Protein AF-A0A961KJY8-F1 (afdb_monomer)

Mean predicted aligned error: 7.64 Å

Nearest PDB structures (foldseek):
  5opz-assembly2_B  TM=5.586E-01  e=9.851E-04  Serratia marcescens
  4nqa-assembly1_B  TM=1.657E-01  e=9.105E+00  Homo sapiens

pLDDT: mean 87.64, std 18.06, range [30.83, 98.56]

Structure (mmCIF, N/CA/C/O backbone):
data_AF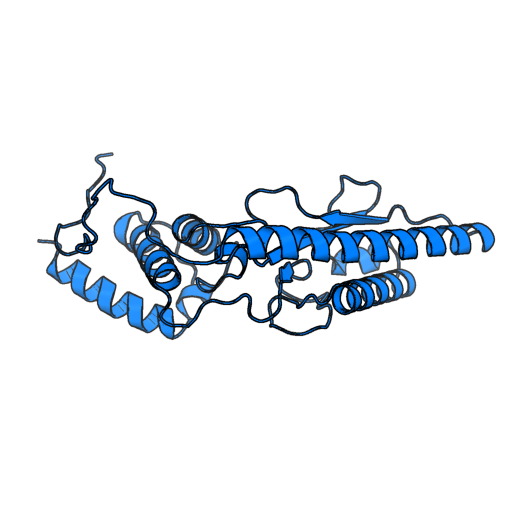-A0A961KJY8-F1
#
_entry.id   AF-A0A961KJY8-F1
#
loop_
_atom_site.group_PDB
_atom_site.id
_atom_site.type_symbol
_atom_site.label_atom_id
_atom_site.label_alt_id
_atom_site.label_comp_id
_atom_site.label_asym_id
_atom_site.label_entity_id
_atom_site.label_seq_id
_atom_site.pdbx_PDB_ins_code
_atom_site.Cartn_x
_atom_site.Cartn_y
_atom_site.Cartn_z
_atom_site.occupancy
_atom_site.B_iso_or_equiv
_atom_site.auth_seq_id
_atom_site.auth_comp_id
_atom_site.auth_asym_id
_atom_site.auth_atom_id
_atom_site.pdbx_PDB_model_num
ATOM 1 N N . MET A 1 1 ? -3.093 21.199 31.464 1.00 38.38 1 MET A N 1
ATOM 2 C CA . MET A 1 1 ? -3.681 20.053 30.734 1.00 38.38 1 MET A CA 1
ATOM 3 C C . MET A 1 1 ? -3.452 18.799 31.562 1.00 38.38 1 MET A C 1
ATOM 5 O O . MET A 1 1 ? -2.365 18.242 31.529 1.00 38.38 1 MET A O 1
ATOM 9 N N . THR A 1 2 ? -4.422 18.421 32.390 1.00 39.66 2 THR A N 1
ATOM 10 C CA . THR A 1 2 ? -4.356 17.225 33.237 1.00 39.66 2 THR A CA 1
ATOM 11 C C . THR A 1 2 ? -4.849 16.024 32.429 1.00 39.66 2 THR A C 1
ATOM 13 O O . THR A 1 2 ? -5.961 16.033 31.904 1.00 39.66 2 THR A O 1
ATOM 16 N N . GLY A 1 3 ? -4.000 15.009 32.255 1.00 38.16 3 GLY A N 1
ATOM 17 C CA . GLY A 1 3 ? -4.366 13.784 31.545 1.00 38.16 3 GLY A CA 1
ATOM 18 C C . GLY A 1 3 ? -5.448 13.030 32.315 1.00 38.16 3 GLY A C 1
ATOM 19 O O . GLY A 1 3 ? -5.167 12.447 33.359 1.00 38.16 3 GLY A O 1
ATOM 20 N N . ARG A 1 4 ? -6.691 13.048 31.820 1.00 47.06 4 ARG A N 1
ATOM 21 C CA . ARG A 1 4 ? -7.780 12.242 32.387 1.00 47.06 4 ARG A CA 1
ATOM 22 C C . ARG A 1 4 ? -7.511 10.768 32.091 1.00 47.06 4 ARG A C 1
ATOM 24 O O . ARG A 1 4 ? -7.521 10.341 30.939 1.00 47.06 4 ARG A O 1
ATOM 31 N N . SER A 1 5 ? -7.248 9.998 33.139 1.00 49.91 5 SER A N 1
ATOM 32 C CA . SER A 1 5 ? -7.126 8.543 33.063 1.00 49.91 5 SER A CA 1
ATOM 33 C C . SER A 1 5 ? -8.500 7.914 32.802 1.00 49.91 5 SER A C 1
ATOM 35 O O . SER A 1 5 ? -9.512 8.409 33.293 1.00 49.91 5 SER A O 1
ATOM 37 N N . LEU A 1 6 ? -8.547 6.803 32.061 1.00 46.69 6 LEU A N 1
ATOM 38 C CA . LEU A 1 6 ? -9.793 6.071 31.803 1.00 46.69 6 LEU A CA 1
ATOM 39 C C . LEU A 1 6 ? -10.475 5.614 33.115 1.00 46.69 6 LEU A C 1
ATOM 41 O O . LEU A 1 6 ? -9.761 5.130 34.010 1.00 46.69 6 LEU A O 1
ATOM 45 N N . PRO A 1 7 ? -11.823 5.682 33.204 1.00 48.41 7 PRO A N 1
ATOM 46 C CA . PRO A 1 7 ? -12.609 5.035 34.255 1.00 48.41 7 PRO A CA 1
ATOM 47 C C . PRO A 1 7 ? -12.286 3.541 34.346 1.00 48.41 7 PRO A C 1
ATOM 49 O O . PRO A 1 7 ? -12.104 2.878 33.323 1.00 48.41 7 PRO A O 1
ATOM 52 N N . ALA A 1 8 ? -12.229 2.992 35.561 1.00 52.50 8 ALA A N 1
ATOM 53 C CA . ALA A 1 8 ? -11.874 1.589 35.804 1.00 52.50 8 ALA A CA 1
ATOM 54 C C . ALA A 1 8 ? -12.806 0.582 35.094 1.00 52.50 8 ALA A C 1
ATOM 56 O O . ALA A 1 8 ? -12.373 -0.516 34.766 1.00 52.50 8 ALA A O 1
ATOM 57 N N . SER A 1 9 ? -14.047 0.971 34.786 1.00 44.34 9 SER A N 1
ATOM 58 C CA . SER A 1 9 ? -15.030 0.189 34.017 1.00 44.34 9 SER A CA 1
ATOM 59 C C . SER A 1 9 ? -14.714 0.066 32.518 1.00 44.34 9 SER A C 1
ATOM 61 O O . SER A 1 9 ? -15.250 -0.814 31.846 1.00 44.34 9 SER A O 1
ATOM 63 N N . LEU A 1 10 ? -13.856 0.945 31.990 1.00 44.88 10 LEU A N 1
ATOM 64 C CA . LEU A 1 10 ? -13.382 0.959 30.600 1.00 44.88 10 LEU A CA 1
ATOM 65 C C . LEU A 1 10 ? -11.935 0.474 30.467 1.00 44.88 10 LEU A C 1
ATOM 67 O O . LEU A 1 10 ? -11.448 0.275 29.353 1.00 44.88 10 LEU A O 1
ATOM 71 N N . ARG A 1 11 ? -11.249 0.265 31.595 1.00 54.06 11 ARG A N 1
ATOM 72 C CA . ARG A 1 11 ? -10.026 -0.529 31.647 1.00 54.06 11 ARG A CA 1
ATOM 73 C C . ARG A 1 11 ? -10.472 -1.976 31.568 1.00 54.06 11 ARG A C 1
ATOM 75 O O . ARG A 1 11 ? -10.902 -2.561 32.557 1.00 54.06 11 ARG A O 1
ATOM 82 N N . ASP A 1 12 ? -10.455 -2.513 30.357 1.00 46.97 12 ASP A N 1
ATOM 83 C CA . ASP A 1 12 ? -10.633 -3.940 30.142 1.00 46.97 12 ASP A CA 1
ATOM 84 C C . ASP A 1 12 ? -9.774 -4.697 31.169 1.00 46.97 12 ASP A C 1
ATOM 86 O O . ASP A 1 12 ? -8.631 -4.299 31.421 1.00 46.97 12 ASP A O 1
ATOM 90 N N . ARG A 1 13 ? -10.304 -5.759 31.789 1.00 40.25 13 ARG A N 1
ATOM 91 C CA . ARG A 1 13 ? -9.561 -6.617 32.734 1.00 40.25 13 ARG A CA 1
ATOM 92 C C . ARG A 1 13 ? -8.494 -7.449 32.000 1.00 40.25 13 ARG A C 1
ATOM 94 O O . ARG A 1 13 ? -8.330 -8.635 32.261 1.00 40.25 13 ARG A O 1
ATOM 101 N N . GLY A 1 14 ? -7.754 -6.842 31.078 1.00 38.03 14 GLY A N 1
ATOM 102 C CA . GLY A 1 14 ? -6.437 -7.284 30.666 1.00 38.03 14 GLY A CA 1
ATOM 103 C C . GLY A 1 14 ? -5.456 -6.807 31.721 1.00 38.03 14 GLY A C 1
ATOM 104 O O . GLY A 1 14 ? -4.839 -5.758 31.570 1.00 38.03 14 GLY A O 1
ATOM 105 N N . THR A 1 15 ? -5.372 -7.555 32.816 1.00 35.88 15 THR A N 1
ATOM 106 C CA . THR A 1 15 ? -4.315 -7.412 33.810 1.00 35.88 15 THR A CA 1
ATOM 107 C C . THR A 1 15 ? -2.967 -7.281 33.107 1.00 35.88 15 THR A C 1
ATOM 109 O O . THR A 1 15 ? -2.506 -8.192 32.419 1.00 35.88 15 THR A O 1
ATOM 112 N N . GLU A 1 16 ? -2.326 -6.133 33.312 1.00 38.38 16 GLU A N 1
ATOM 113 C CA . GLU A 1 16 ? -0.885 -5.973 33.197 1.00 38.38 16 GLU A CA 1
ATOM 114 C C . GLU A 1 16 ? -0.234 -6.956 34.177 1.00 38.38 16 GLU A C 1
ATOM 116 O O . GLU A 1 16 ? 0.014 -6.661 35.343 1.00 38.38 16 GLU A O 1
ATOM 121 N N . ARG A 1 17 ? 0.004 -8.182 33.715 1.00 34.12 17 ARG A N 1
ATOM 122 C CA . ARG A 1 17 ? 1.101 -8.996 34.217 1.00 34.12 17 ARG A CA 1
ATOM 123 C C . ARG A 1 17 ? 2.204 -8.927 33.180 1.00 34.12 17 ARG A C 1
ATOM 125 O O . ARG A 1 17 ? 2.055 -9.395 32.054 1.00 34.12 17 ARG A O 1
ATOM 132 N N . SER A 1 18 ? 3.322 -8.356 33.601 1.00 41.12 18 SER A N 1
ATOM 133 C CA . SER A 1 18 ? 4.656 -8.438 33.010 1.00 41.12 18 SER A CA 1
ATOM 134 C C . SER A 1 18 ? 5.178 -9.887 33.002 1.00 41.12 18 SER A C 1
ATOM 136 O O . SER A 1 18 ? 6.220 -10.205 33.567 1.00 41.12 18 SER A O 1
ATOM 138 N N . GLY A 1 19 ? 4.434 -10.802 32.379 1.00 31.08 19 GLY A N 1
ATOM 139 C CA . GLY A 1 19 ? 4.698 -12.234 32.399 1.00 31.08 19 GLY A CA 1
ATOM 140 C C . GLY A 1 19 ? 4.571 -12.846 31.014 1.00 31.08 19 GLY A C 1
ATOM 141 O O . GLY A 1 19 ? 3.472 -13.194 30.609 1.00 31.08 19 GLY A O 1
ATOM 142 N N . ARG A 1 20 ? 5.731 -13.032 30.370 1.00 30.83 20 ARG A N 1
ATOM 143 C CA . ARG A 1 20 ? 6.011 -13.857 29.178 1.00 30.83 20 ARG A CA 1
ATOM 144 C C . ARG A 1 20 ? 5.232 -13.529 27.886 1.00 30.83 20 ARG A C 1
ATOM 146 O O . ARG A 1 20 ? 4.041 -13.244 27.911 1.00 30.83 20 ARG A O 1
ATOM 153 N N . PRO A 1 21 ? 5.890 -13.620 26.713 1.00 37.62 21 PRO A N 1
ATOM 154 C CA . PRO A 1 21 ? 5.214 -13.494 25.430 1.00 37.62 21 PRO A CA 1
ATOM 155 C C . PRO A 1 21 ? 4.227 -14.656 25.287 1.00 37.62 21 PRO A C 1
ATOM 157 O O . PRO A 1 21 ? 4.613 -15.794 25.029 1.00 37.62 21 PRO A O 1
ATOM 160 N N . GLY A 1 22 ? 2.945 -14.363 25.505 1.00 33.34 22 GLY A N 1
ATOM 161 C CA . GLY A 1 22 ? 1.858 -15.265 25.161 1.00 33.34 22 GLY A CA 1
ATOM 162 C C . GLY A 1 22 ? 1.946 -15.599 23.676 1.00 33.34 22 GLY A C 1
ATOM 163 O O . GLY A 1 22 ? 2.157 -14.722 22.837 1.00 33.34 22 GLY A O 1
ATOM 164 N N . SER A 1 23 ? 1.825 -16.883 23.378 1.00 38.72 23 SER A N 1
ATOM 165 C CA . SER A 1 23 ? 1.951 -17.545 22.083 1.00 38.72 23 SER A CA 1
ATOM 166 C C . SER A 1 23 ? 0.888 -17.108 21.060 1.00 38.72 23 SER A C 1
ATOM 168 O O . SER A 1 23 ? 0.064 -17.902 20.616 1.00 38.72 23 SER A O 1
ATOM 170 N N . GLY A 1 24 ? 0.928 -15.838 20.646 1.00 36.16 24 GLY A N 1
ATOM 171 C CA . GLY A 1 24 ? 0.257 -15.313 19.456 1.00 36.16 24 GLY A CA 1
ATOM 172 C C . GLY A 1 24 ? 1.059 -15.683 18.210 1.00 36.16 24 GLY A C 1
ATOM 173 O O . GLY A 1 24 ? 1.995 -14.982 17.825 1.00 36.16 24 GLY A O 1
ATOM 174 N N . GLY A 1 25 ? 0.741 -16.842 17.639 1.00 40.16 25 GLY A N 1
ATOM 175 C CA . GLY A 1 25 ? 1.490 -17.489 16.567 1.00 40.16 25 GLY A CA 1
ATOM 176 C C . GLY A 1 25 ? 1.783 -16.621 15.331 1.00 40.16 25 GLY A C 1
ATOM 177 O O . GLY A 1 25 ? 0.951 -15.870 14.837 1.00 40.16 25 GLY A O 1
ATOM 178 N N . THR A 1 26 ? 2.978 -16.838 14.770 1.00 43.53 26 THR A N 1
ATOM 179 C CA . THR A 1 26 ? 3.380 -16.612 13.359 1.00 43.53 26 THR A CA 1
ATOM 180 C C . THR A 1 26 ? 3.679 -15.195 12.829 1.00 43.53 26 THR A C 1
ATOM 182 O O . THR A 1 26 ? 3.814 -15.017 11.621 1.00 43.53 26 THR A O 1
ATOM 185 N N . MET A 1 27 ? 3.945 -14.193 13.671 1.00 48.75 27 MET A N 1
ATOM 186 C CA . MET A 1 27 ? 4.382 -12.857 13.196 1.00 48.75 27 MET A CA 1
ATOM 187 C C . MET A 1 27 ? 5.715 -12.803 12.392 1.00 48.75 27 MET A C 1
ATOM 189 O O . MET A 1 27 ? 5.791 -12.033 11.428 1.00 48.75 27 MET A O 1
ATOM 193 N N . PRO A 1 28 ? 6.781 -13.577 12.709 1.00 58.94 28 PRO A N 1
ATOM 194 C CA . PRO A 1 28 ? 8.067 -13.446 12.002 1.00 58.94 28 PRO A CA 1
ATOM 195 C C . PRO A 1 28 ? 8.046 -14.025 10.580 1.00 58.94 28 PRO A C 1
ATOM 197 O O . PRO A 1 28 ? 8.676 -13.490 9.664 1.00 58.94 28 PRO A O 1
ATOM 200 N N . ILE A 1 29 ? 7.299 -15.117 10.388 1.00 61.62 29 ILE A N 1
ATOM 201 C CA . ILE A 1 29 ? 7.294 -15.897 9.143 1.00 61.62 29 ILE A CA 1
ATOM 202 C C . ILE A 1 29 ? 6.595 -15.116 8.026 1.00 61.62 29 ILE A C 1
ATOM 204 O O . ILE A 1 29 ? 7.103 -15.052 6.903 1.00 61.62 29 ILE A O 1
ATOM 208 N N . ALA A 1 30 ? 5.469 -14.469 8.345 1.00 81.56 30 ALA A N 1
ATOM 209 C CA . ALA A 1 30 ? 4.747 -13.618 7.406 1.00 81.56 30 ALA A CA 1
ATOM 210 C C . ALA A 1 30 ? 5.621 -12.457 6.905 1.00 81.56 30 ALA A C 1
ATOM 212 O O . ALA A 1 30 ? 5.726 -12.249 5.696 1.00 81.56 30 ALA A O 1
ATOM 213 N N . GLY A 1 31 ? 6.337 -11.785 7.817 1.00 88.50 31 GLY A N 1
ATOM 214 C CA . GLY A 1 31 ? 7.219 -10.659 7.502 1.00 88.50 31 GLY A CA 1
ATOM 215 C C . GLY A 1 31 ? 8.333 -11.003 6.514 1.00 88.50 31 GLY A C 1
ATOM 216 O O . GLY A 1 31 ? 8.502 -10.324 5.501 1.00 88.50 31 GLY A O 1
ATOM 217 N N . ALA A 1 32 ? 9.065 -12.089 6.772 1.00 93.12 32 ALA A N 1
ATOM 218 C CA . ALA A 1 32 ? 10.130 -12.538 5.875 1.00 93.12 32 ALA A CA 1
ATOM 219 C C . ALA A 1 32 ? 9.583 -12.992 4.511 1.00 93.12 32 ALA A C 1
ATOM 221 O O . ALA A 1 32 ? 10.211 -12.775 3.471 1.00 93.12 32 ALA A O 1
ATOM 222 N N . LYS A 1 33 ? 8.399 -13.620 4.495 1.00 95.69 33 LYS A N 1
ATOM 223 C CA . LYS A 1 33 ? 7.747 -14.062 3.258 1.00 95.69 33 LYS A CA 1
ATOM 224 C C . LYS A 1 33 ? 7.309 -12.880 2.394 1.00 95.69 33 LYS A C 1
ATOM 226 O O . LYS A 1 33 ? 7.634 -12.883 1.206 1.00 95.69 33 LYS A O 1
ATOM 231 N N . ILE A 1 34 ? 6.633 -11.878 2.964 1.00 97.00 34 ILE A N 1
ATOM 232 C CA . ILE A 1 34 ? 6.200 -10.704 2.195 1.00 97.00 34 ILE A CA 1
ATOM 233 C C . ILE A 1 34 ? 7.396 -9.888 1.696 1.00 97.00 34 ILE A C 1
ATOM 235 O O . ILE A 1 34 ? 7.388 -9.465 0.545 1.00 97.00 34 ILE A O 1
ATOM 239 N N . ASP A 1 35 ? 8.464 -9.745 2.491 1.00 96.94 35 ASP A N 1
ATOM 240 C CA . ASP A 1 35 ? 9.684 -9.049 2.058 1.00 96.94 35 ASP A CA 1
ATOM 241 C C . ASP A 1 35 ? 10.315 -9.738 0.838 1.00 96.94 35 ASP A C 1
ATOM 243 O O . ASP A 1 35 ? 10.653 -9.086 -0.154 1.00 96.94 35 ASP A O 1
ATOM 247 N N . ARG A 1 36 ? 10.408 -11.074 0.868 1.00 97.88 36 ARG A N 1
ATOM 248 C CA . ARG A 1 36 ? 10.917 -11.872 -0.255 1.00 97.88 36 ARG A CA 1
ATOM 249 C C . ARG A 1 36 ? 10.049 -11.720 -1.502 1.00 97.88 36 ARG A C 1
ATOM 251 O O . ARG A 1 36 ? 10.585 -11.510 -2.585 1.00 97.88 36 ARG A O 1
ATOM 258 N N . GLN A 1 37 ? 8.729 -11.825 -1.372 1.00 98.25 37 GLN A N 1
ATOM 259 C CA . GLN A 1 37 ? 7.820 -11.733 -2.518 1.00 98.25 37 GLN A CA 1
ATOM 260 C C . GLN A 1 37 ? 7.777 -10.319 -3.108 1.00 98.25 37 GLN A C 1
ATOM 262 O O . GLN A 1 37 ? 7.873 -10.167 -4.325 1.00 98.25 37 GLN A O 1
ATOM 267 N N . ALA A 1 38 ? 7.733 -9.279 -2.271 1.00 98.19 38 ALA A N 1
ATOM 268 C CA . ALA A 1 38 ? 7.817 -7.892 -2.723 1.00 98.19 38 ALA A CA 1
ATOM 269 C C . ALA A 1 38 ? 9.140 -7.624 -3.460 1.00 98.19 38 ALA A C 1
ATOM 271 O O . ALA A 1 38 ? 9.153 -6.943 -4.486 1.00 98.19 38 ALA A O 1
ATOM 272 N N . LYS A 1 39 ? 10.248 -8.222 -2.998 1.00 98.44 39 LYS A N 1
ATOM 273 C CA . LYS A 1 39 ? 11.537 -8.167 -3.697 1.00 98.44 39 LYS A CA 1
ATOM 274 C C . LYS A 1 39 ? 11.510 -8.887 -5.040 1.00 98.44 39 LYS A C 1
ATOM 276 O O . LYS A 1 39 ? 11.942 -8.301 -6.028 1.00 98.44 39 LYS A O 1
ATOM 281 N N . LEU A 1 40 ? 10.970 -10.103 -5.103 1.00 98.38 40 LEU A N 1
ATOM 282 C CA . LEU A 1 40 ? 10.820 -10.843 -6.362 1.00 98.38 40 LEU A CA 1
ATOM 283 C C . LEU A 1 40 ? 10.018 -10.042 -7.397 1.00 98.38 40 LEU A C 1
ATOM 285 O O . LEU A 1 40 ? 10.412 -9.970 -8.561 1.00 98.38 40 LEU A O 1
ATOM 289 N N . MET A 1 41 ? 8.930 -9.405 -6.963 1.00 98.25 41 MET A N 1
ATOM 290 C CA . MET A 1 41 ? 8.122 -8.518 -7.794 1.00 98.25 41 MET A CA 1
ATOM 291 C C . MET A 1 41 ? 8.917 -7.298 -8.276 1.00 98.25 41 MET A C 1
ATOM 293 O O . MET A 1 41 ? 8.973 -7.047 -9.480 1.00 98.25 41 MET A O 1
ATOM 297 N N . ALA A 1 42 ? 9.543 -6.546 -7.366 1.00 98.25 42 ALA A N 1
ATOM 298 C CA . ALA A 1 42 ? 10.291 -5.339 -7.715 1.00 98.25 42 ALA A CA 1
ATOM 299 C C . ALA A 1 42 ? 11.459 -5.646 -8.667 1.00 98.25 42 ALA A C 1
ATOM 301 O O . ALA A 1 42 ? 11.650 -4.946 -9.661 1.00 98.25 42 ALA A O 1
ATOM 302 N N . ASP A 1 43 ? 12.204 -6.725 -8.416 1.00 98.56 43 ASP A N 1
ATOM 303 C CA . ASP A 1 43 ? 13.304 -7.165 -9.276 1.00 98.56 43 ASP A CA 1
ATOM 304 C C . ASP A 1 43 ? 12.804 -7.556 -10.674 1.00 98.56 43 ASP A C 1
ATOM 306 O O . ASP A 1 43 ? 13.428 -7.197 -11.674 1.00 98.56 43 ASP A O 1
ATOM 310 N N . PHE A 1 44 ? 11.673 -8.265 -10.765 1.00 98.56 44 PHE A N 1
ATOM 311 C CA . PHE A 1 44 ? 11.057 -8.613 -12.046 1.00 98.56 44 PHE A CA 1
ATOM 312 C C . PHE A 1 44 ? 10.677 -7.360 -12.844 1.00 98.56 44 PHE A C 1
ATOM 314 O O . PHE A 1 44 ? 11.049 -7.238 -14.013 1.00 98.56 44 PHE A O 1
ATOM 321 N N . ILE A 1 45 ? 9.995 -6.404 -12.207 1.00 98.19 45 ILE A N 1
ATOM 322 C CA . ILE A 1 45 ? 9.567 -5.168 -12.870 1.00 98.19 45 ILE A CA 1
ATOM 323 C C . ILE A 1 45 ? 10.784 -4.351 -13.320 1.00 98.19 45 ILE A C 1
ATOM 325 O O . ILE A 1 45 ? 10.839 -3.922 -14.470 1.00 98.19 45 ILE A O 1
ATOM 329 N N . ASN A 1 46 ? 11.801 -4.199 -12.467 1.00 98.25 46 ASN A N 1
ATOM 330 C CA . ASN A 1 46 ? 13.019 -3.452 -12.797 1.00 98.25 46 ASN A CA 1
ATOM 331 C C . ASN A 1 46 ? 13.816 -4.089 -13.946 1.00 98.25 46 ASN A C 1
ATOM 333 O O . ASN A 1 46 ? 14.362 -3.370 -14.789 1.00 98.25 46 ASN A O 1
ATOM 337 N N . LYS A 1 47 ? 13.845 -5.426 -14.042 1.00 98.44 47 LYS A N 1
ATOM 338 C CA . LYS A 1 47 ? 14.401 -6.131 -15.210 1.00 98.44 47 LYS A CA 1
ATOM 339 C C . LYS A 1 47 ? 13.606 -5.817 -16.479 1.00 98.44 47 LYS A C 1
ATOM 341 O O . LYS A 1 47 ? 14.209 -5.523 -17.510 1.00 98.44 47 LYS A O 1
ATOM 346 N N . GLY A 1 48 ? 12.274 -5.819 -16.398 1.00 98.19 48 GLY A N 1
ATOM 347 C CA . GLY A 1 48 ? 11.389 -5.444 -17.505 1.00 98.19 48 GLY A CA 1
ATOM 348 C C . GLY A 1 48 ? 11.593 -4.001 -17.978 1.00 98.19 48 GLY A C 1
ATOM 349 O O . GLY A 1 48 ? 11.735 -3.770 -19.179 1.00 98.19 48 GLY A O 1
ATOM 350 N N . ILE A 1 49 ? 11.688 -3.048 -17.045 1.00 97.44 49 ILE A N 1
ATOM 351 C CA . ILE A 1 49 ? 11.984 -1.634 -17.329 1.00 97.44 49 ILE A CA 1
ATOM 352 C C . ILE A 1 49 ? 13.354 -1.502 -18.002 1.00 97.44 49 ILE A C 1
ATOM 354 O O . ILE A 1 49 ? 13.468 -0.845 -19.032 1.00 97.44 49 ILE A O 1
ATOM 358 N N . THR A 1 50 ? 14.382 -2.172 -17.473 1.00 97.69 50 THR A N 1
ATOM 359 C CA . THR A 1 50 ? 15.735 -2.158 -18.054 1.00 97.69 50 THR A CA 1
ATOM 360 C C . THR A 1 50 ? 15.737 -2.684 -19.489 1.00 97.69 50 THR A C 1
ATOM 362 O O . THR A 1 50 ? 16.282 -2.043 -20.385 1.00 97.69 50 THR A O 1
ATOM 365 N N . ALA A 1 51 ? 15.102 -3.834 -19.734 1.00 97.88 51 A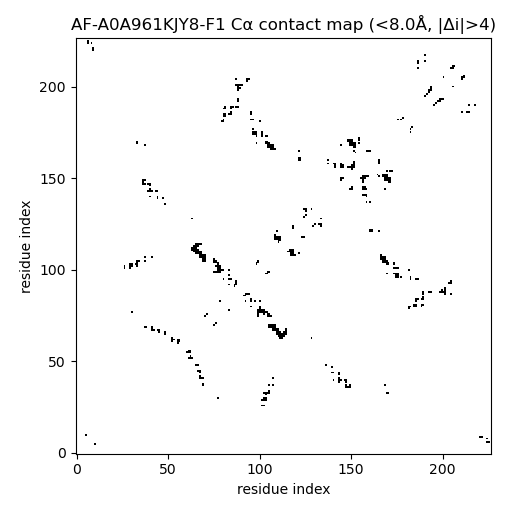LA A N 1
ATOM 366 C CA . ALA A 1 51 ? 15.016 -4.419 -21.070 1.00 97.88 51 ALA A CA 1
ATOM 367 C C . ALA A 1 51 ? 14.252 -3.517 -22.048 1.00 97.88 51 ALA A C 1
ATOM 369 O O . ALA A 1 51 ? 14.593 -3.434 -23.227 1.00 97.88 51 ALA A O 1
ATOM 370 N N . TRP A 1 52 ? 13.221 -2.829 -21.566 1.00 96.31 52 TRP A N 1
ATOM 371 C CA . TRP A 1 52 ? 12.460 -1.899 -22.379 1.00 96.31 52 TRP A CA 1
ATOM 372 C C . TRP A 1 52 ? 13.220 -0.611 -22.687 1.00 96.31 52 TRP A C 1
ATOM 374 O O . TRP A 1 52 ? 13.206 -0.192 -23.838 1.00 96.31 52 TRP A O 1
ATOM 384 N N . ASN A 1 53 ? 13.952 -0.037 -21.731 1.00 96.50 53 ASN A N 1
ATOM 385 C CA . ASN A 1 53 ? 14.821 1.113 -21.991 1.00 96.50 53 ASN A CA 1
ATOM 386 C C . ASN A 1 53 ? 15.887 0.794 -23.043 1.00 96.50 53 ASN A C 1
ATOM 388 O O . ASN A 1 53 ? 16.045 1.571 -23.976 1.00 96.50 53 ASN A O 1
ATOM 392 N N . LYS A 1 54 ? 16.503 -0.395 -22.986 1.00 97.88 54 LYS A N 1
ATOM 393 C CA . LYS A 1 54 ? 17.416 -0.857 -24.046 1.00 97.88 54 LYS A CA 1
ATOM 394 C C . LYS A 1 54 ? 16.742 -0.914 -25.419 1.00 97.88 54 LYS A C 1
ATOM 396 O O . LYS A 1 54 ? 17.359 -0.578 -26.420 1.00 97.88 54 LYS A O 1
ATOM 401 N N . ARG A 1 55 ? 15.476 -1.349 -25.493 1.00 96.31 55 ARG A N 1
ATOM 402 C CA . ARG A 1 55 ? 14.709 -1.322 -26.752 1.00 96.31 55 ARG A CA 1
ATOM 403 C C . ARG A 1 55 ? 14.474 0.108 -27.231 1.00 96.31 55 ARG A C 1
ATOM 405 O O . ARG A 1 55 ? 14.779 0.397 -28.376 1.00 96.31 55 ARG A O 1
ATOM 412 N N . ARG A 1 56 ? 14.019 0.994 -26.342 1.00 95.25 56 ARG A N 1
ATOM 413 C CA . ARG A 1 56 ? 13.785 2.412 -26.653 1.00 95.25 56 ARG A CA 1
ATOM 414 C C . ARG A 1 56 ? 15.032 3.083 -27.218 1.00 95.25 56 ARG A C 1
ATOM 416 O O . ARG A 1 56 ? 14.928 3.742 -28.240 1.00 95.25 56 ARG A O 1
ATOM 423 N N . GLU A 1 57 ? 16.184 2.871 -26.588 1.00 96.88 57 GLU A N 1
ATOM 424 C CA . GLU A 1 57 ? 17.464 3.430 -27.036 1.00 96.88 57 GLU A CA 1
ATOM 425 C C . GLU A 1 57 ? 17.827 2.959 -28.450 1.00 96.88 57 GLU A C 1
ATOM 427 O O . GLU A 1 57 ? 18.215 3.777 -29.279 1.00 96.88 57 GLU A O 1
ATOM 432 N N . ARG A 1 58 ? 17.627 1.669 -28.763 1.00 96.94 58 ARG A N 1
ATOM 433 C CA . ARG A 1 58 ? 17.811 1.144 -30.131 1.00 96.94 58 ARG A CA 1
ATOM 434 C C . ARG A 1 58 ? 16.847 1.767 -31.139 1.00 96.94 58 ARG A C 1
ATOM 436 O O . ARG A 1 58 ? 17.231 1.978 -32.280 1.00 96.94 58 ARG A O 1
ATOM 443 N N . ASP A 1 59 ? 15.634 2.095 -30.705 1.00 96.00 59 ASP A N 1
ATOM 444 C CA . ASP A 1 59 ? 14.615 2.756 -31.525 1.00 96.00 59 ASP A CA 1
ATOM 445 C C . ASP A 1 59 ? 14.802 4.292 -31.584 1.00 96.00 59 ASP A C 1
ATOM 447 O O . ASP A 1 59 ? 13.889 5.010 -31.997 1.00 96.00 59 ASP A O 1
ATOM 451 N N . GLY A 1 60 ? 15.935 4.829 -31.106 1.00 96.62 60 GLY A N 1
ATOM 452 C CA . GLY A 1 60 ? 16.223 6.270 -31.082 1.00 96.62 60 GLY A CA 1
ATOM 453 C C . GLY A 1 60 ? 15.406 7.071 -30.060 1.00 96.62 60 GLY A C 1
ATOM 454 O O . GLY A 1 60 ? 15.371 8.300 -30.111 1.00 96.62 60 GLY A O 1
ATOM 455 N N . LYS A 1 61 ? 14.727 6.404 -29.120 1.00 95.06 61 LYS A N 1
ATOM 456 C CA . LYS A 1 61 ? 13.905 7.031 -28.077 1.00 95.06 61 LYS A CA 1
ATOM 457 C C . LYS A 1 61 ? 14.674 7.119 -26.756 1.00 95.06 61 LYS A C 1
ATOM 459 O O . LYS A 1 61 ? 15.340 6.160 -26.367 1.00 95.06 61 LYS A O 1
ATOM 464 N N . PRO A 1 62 ? 14.518 8.209 -25.983 1.00 93.25 62 PRO A N 1
ATOM 465 C CA . PRO A 1 62 ? 15.176 8.326 -24.689 1.00 93.25 62 PRO A CA 1
ATOM 466 C C . PRO A 1 62 ? 14.654 7.275 -23.702 1.00 93.25 62 PRO A C 1
ATOM 468 O O . PRO A 1 62 ? 13.452 6.965 -23.659 1.00 93.25 62 PRO A O 1
ATOM 471 N N . ALA A 1 63 ? 15.563 6.759 -22.874 1.00 94.31 63 ALA A N 1
ATOM 472 C CA . ALA A 1 63 ? 15.230 5.886 -21.759 1.00 94.31 63 ALA A CA 1
ATOM 473 C C . ALA A 1 63 ? 14.349 6.607 -20.732 1.00 94.31 63 ALA A C 1
ATOM 475 O O . ALA A 1 63 ? 14.560 7.775 -20.394 1.00 94.31 63 ALA A O 1
ATOM 476 N N . LEU A 1 64 ? 13.380 5.883 -20.177 1.00 93.06 64 LEU A N 1
ATOM 477 C CA . LEU A 1 64 ? 12.593 6.379 -19.061 1.00 93.06 64 LEU A CA 1
ATOM 478 C C . LEU A 1 64 ? 13.320 6.093 -17.752 1.00 93.06 64 LEU A C 1
ATOM 480 O O . LEU A 1 64 ? 13.664 4.952 -17.441 1.00 93.06 64 LEU A O 1
ATOM 484 N N . LYS A 1 65 ? 13.487 7.129 -16.932 1.00 94.31 65 LYS A N 1
ATOM 485 C CA . LYS A 1 65 ? 14.101 7.039 -15.600 1.00 94.31 65 LYS A CA 1
ATOM 486 C C . LYS A 1 65 ? 13.112 6.491 -14.562 1.00 94.31 65 LYS A C 1
ATOM 488 O O . LYS A 1 65 ? 12.876 7.129 -13.535 1.00 94.31 65 LYS A O 1
ATOM 493 N N . LEU A 1 66 ? 12.501 5.348 -14.866 1.00 95.81 66 LEU A N 1
ATOM 494 C CA . LEU A 1 66 ? 11.563 4.633 -14.005 1.00 95.81 66 LEU A CA 1
ATOM 495 C C . LEU A 1 66 ? 12.294 3.599 -13.152 1.00 95.81 66 LEU A C 1
ATOM 497 O O . LEU A 1 66 ? 13.222 2.940 -13.619 1.00 95.81 66 LEU A O 1
ATOM 501 N N . TRP A 1 67 ? 11.840 3.425 -11.915 1.00 96.25 67 TRP A N 1
ATOM 502 C CA . TRP A 1 67 ? 12.287 2.338 -11.051 1.00 96.25 67 TRP A CA 1
ATOM 503 C C . TRP A 1 67 ? 11.165 1.902 -10.114 1.00 96.25 67 TRP A C 1
ATOM 505 O O . TRP A 1 67 ? 10.262 2.679 -9.816 1.00 96.25 67 TRP A O 1
ATOM 515 N N . VAL A 1 68 ? 11.224 0.667 -9.630 1.00 97.19 68 VAL A N 1
ATOM 516 C CA . VAL A 1 68 ? 10.327 0.147 -8.597 1.00 97.19 68 VAL A CA 1
ATOM 517 C C . VAL A 1 68 ? 11.115 -0.140 -7.327 1.00 97.19 68 VAL A C 1
ATOM 519 O O . VAL A 1 68 ? 12.153 -0.808 -7.360 1.00 97.19 68 VAL A O 1
ATOM 522 N N . ILE A 1 69 ? 10.622 0.368 -6.200 1.00 97.00 69 ILE A N 1
ATOM 523 C CA . ILE A 1 69 ? 11.233 0.223 -4.877 1.00 97.00 69 ILE A CA 1
ATOM 524 C C . ILE A 1 69 ? 10.229 -0.330 -3.872 1.00 97.00 69 ILE A C 1
ATOM 526 O O . ILE A 1 69 ? 9.039 -0.050 -3.942 1.00 97.00 69 ILE A O 1
ATOM 530 N N . ILE A 1 70 ? 10.719 -1.073 -2.885 1.00 97.38 70 ILE A N 1
ATOM 531 C CA . ILE A 1 70 ? 9.924 -1.428 -1.706 1.00 97.38 70 ILE A CA 1
ATOM 532 C C . ILE A 1 70 ? 10.048 -0.281 -0.708 1.00 97.38 70 ILE A C 1
ATOM 534 O O . ILE A 1 70 ? 11.159 0.193 -0.449 1.00 97.38 70 ILE A O 1
ATOM 538 N N . SER A 1 71 ? 8.925 0.156 -0.142 1.00 95.38 71 SER A N 1
ATOM 539 C CA . SER A 1 71 ? 8.925 1.187 0.887 1.00 95.38 71 SER A CA 1
ATOM 540 C C . SER A 1 71 ? 9.792 0.788 2.076 1.00 95.38 71 SER A C 1
ATOM 542 O O . SER A 1 71 ? 9.690 -0.318 2.613 1.00 95.38 71 SER A O 1
ATOM 544 N N . LYS A 1 72 ? 10.632 1.727 2.513 1.00 92.00 72 LYS A N 1
ATOM 545 C CA . LYS A 1 72 ? 11.372 1.630 3.774 1.00 92.00 72 LYS A CA 1
ATOM 546 C C . LYS A 1 72 ? 10.657 2.344 4.919 1.00 92.00 72 LYS A C 1
ATOM 548 O O . LYS A 1 72 ? 11.142 2.291 6.044 1.00 92.00 72 LYS A O 1
ATOM 553 N N . ASN A 1 73 ? 9.535 3.016 4.645 1.00 90.44 73 ASN A N 1
ATOM 554 C CA . ASN A 1 73 ? 8.790 3.724 5.673 1.00 90.44 73 ASN A CA 1
ATOM 555 C C . ASN A 1 73 ? 8.256 2.700 6.693 1.00 90.44 73 ASN A C 1
ATOM 557 O O . ASN A 1 73 ? 7.569 1.760 6.279 1.00 90.44 73 ASN A O 1
ATOM 561 N N . PRO A 1 74 ? 8.544 2.852 8.001 1.00 87.75 74 PRO A N 1
ATOM 562 C CA . PRO A 1 74 ? 8.054 1.934 9.028 1.00 87.75 74 PRO A CA 1
ATOM 563 C C . PRO A 1 74 ? 6.539 1.729 8.981 1.00 87.75 74 PRO A C 1
ATOM 565 O O . PRO A 1 74 ? 6.057 0.627 9.234 1.00 87.75 74 PRO A O 1
ATOM 568 N N . ILE A 1 75 ? 5.794 2.763 8.578 1.00 86.50 75 ILE A N 1
ATOM 569 C CA . ILE A 1 75 ? 4.338 2.710 8.472 1.00 86.50 75 ILE A CA 1
ATOM 570 C C . ILE A 1 75 ? 3.849 1.677 7.450 1.00 86.50 75 ILE A C 1
ATOM 572 O O . ILE A 1 75 ? 2.792 1.090 7.657 1.00 86.50 75 ILE A O 1
ATOM 576 N N . ASP A 1 76 ? 4.624 1.404 6.399 1.00 88.81 76 ASP A N 1
ATOM 577 C CA . ASP A 1 76 ? 4.276 0.491 5.303 1.00 88.81 76 ASP A CA 1
ATOM 578 C C . ASP A 1 76 ? 4.720 -0.958 5.602 1.00 88.81 76 ASP A C 1
ATOM 580 O O . ASP A 1 76 ? 4.734 -1.813 4.713 1.00 88.81 76 ASP A O 1
ATOM 584 N N . ARG A 1 77 ? 5.126 -1.253 6.846 1.00 91.75 77 ARG A N 1
ATOM 585 C CA . ARG A 1 77 ? 5.575 -2.580 7.306 1.00 91.75 77 ARG A CA 1
ATOM 586 C C . ARG A 1 77 ? 4.594 -3.156 8.336 1.00 91.75 77 ARG A C 1
ATOM 588 O O . ARG A 1 77 ? 3.387 -3.076 8.133 1.00 91.75 77 ARG A O 1
ATOM 595 N N . ALA A 1 78 ? 5.093 -3.799 9.391 1.00 91.75 78 ALA A N 1
ATOM 596 C CA . ALA A 1 78 ? 4.271 -4.275 10.497 1.00 91.75 78 ALA A CA 1
ATOM 597 C C . ALA A 1 78 ? 3.695 -3.091 11.281 1.00 91.75 78 ALA A C 1
ATOM 599 O O . ALA A 1 78 ? 4.382 -2.089 11.479 1.00 91.75 78 ALA A O 1
ATOM 600 N N . ARG A 1 79 ? 2.456 -3.217 11.756 1.00 91.62 79 ARG A N 1
ATOM 601 C CA . ARG A 1 79 ? 1.779 -2.151 12.498 1.00 91.62 79 ARG A CA 1
ATOM 602 C C . ARG A 1 79 ? 1.003 -2.708 13.682 1.00 91.62 79 ARG A C 1
ATOM 604 O O . ARG A 1 79 ? 0.333 -3.723 13.551 1.00 91.62 79 ARG A O 1
ATOM 611 N N . HIS A 1 80 ? 1.034 -2.020 14.817 1.00 93.50 80 HIS A N 1
ATOM 612 C CA . HIS A 1 80 ? 0.178 -2.362 15.951 1.00 93.50 80 HIS A CA 1
ATOM 613 C C . HIS A 1 80 ? -1.233 -1.782 15.790 1.00 93.50 80 HIS A C 1
ATOM 615 O O . HIS A 1 80 ? -1.450 -0.810 15.064 1.00 93.50 80 HIS A O 1
ATOM 621 N N . ALA A 1 81 ? -2.198 -2.348 16.517 1.00 95.75 81 ALA A N 1
ATOM 622 C CA . ALA A 1 81 ? -3.583 -1.874 16.537 1.00 95.75 81 ALA A CA 1
ATOM 623 C C . ALA A 1 81 ? -3.713 -0.382 16.903 1.00 95.75 81 ALA A C 1
ATOM 625 O O . ALA A 1 81 ? -4.533 0.331 16.328 1.00 95.75 81 ALA A O 1
ATOM 626 N N . THR A 1 82 ? -2.873 0.107 17.8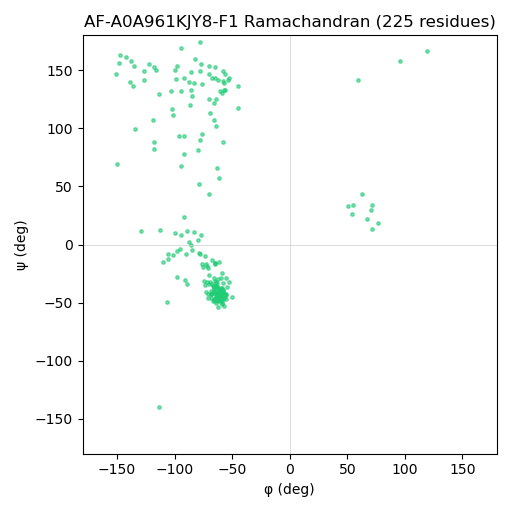18 1.00 96.19 82 THR A N 1
ATOM 627 C CA . THR A 1 82 ? -2.866 1.514 18.238 1.00 96.19 82 THR A CA 1
ATOM 628 C C . THR A 1 82 ? -2.389 2.443 17.126 1.00 96.19 82 THR A C 1
ATOM 630 O O . THR A 1 82 ? -3.005 3.474 16.863 1.00 96.19 82 THR A O 1
ATOM 633 N N . ASP A 1 83 ? -1.334 2.067 16.406 1.00 95.69 83 ASP A N 1
ATOM 634 C CA . ASP A 1 83 ? -0.846 2.848 15.268 1.00 95.69 83 ASP A CA 1
ATOM 635 C C . ASP A 1 83 ? -1.817 2.784 14.090 1.00 95.69 83 ASP A C 1
ATOM 637 O O . ASP A 1 83 ? -2.024 3.783 13.404 1.00 95.69 83 ASP A O 1
ATOM 641 N N . GLN A 1 84 ? -2.491 1.649 13.889 1.00 97.00 84 GLN A N 1
ATOM 642 C CA . GLN A 1 84 ? -3.580 1.548 12.923 1.00 97.00 84 GLN A CA 1
ATOM 643 C C . GLN A 1 84 ? -4.696 2.555 13.238 1.00 97.00 84 GLN A C 1
ATOM 645 O O . GLN A 1 84 ? -5.122 3.282 12.341 1.00 97.00 84 GLN A O 1
ATOM 650 N N . ALA A 1 85 ? -5.124 2.654 14.500 1.00 97.81 85 ALA A N 1
ATOM 651 C CA . ALA A 1 85 ? -6.131 3.622 14.928 1.00 97.81 85 ALA A CA 1
ATOM 652 C C . ALA A 1 85 ? -5.698 5.075 14.665 1.00 97.81 85 ALA A C 1
ATOM 654 O O . ALA A 1 85 ? -6.482 5.856 14.121 1.00 97.81 85 ALA A O 1
ATOM 655 N N . LYS A 1 86 ? -4.434 5.428 14.947 1.00 97.00 86 LYS A N 1
ATOM 656 C CA . LYS A 1 86 ? -3.880 6.763 14.638 1.00 97.00 86 LYS A CA 1
ATOM 657 C C . LYS A 1 86 ? -3.951 7.088 13.146 1.00 97.00 86 LYS A C 1
ATOM 659 O O . LYS A 1 86 ? -4.237 8.223 12.775 1.00 97.00 86 LYS A O 1
ATOM 664 N N . LEU A 1 87 ? -3.735 6.104 12.277 1.00 95.88 87 LEU A N 1
ATOM 665 C CA . LEU A 1 87 ? -3.840 6.305 10.829 1.00 95.88 87 LEU A CA 1
ATOM 666 C C . LEU A 1 87 ? -5.266 6.420 10.336 1.00 95.88 87 LEU A C 1
ATOM 668 O O . LEU A 1 87 ? -5.509 7.142 9.373 1.00 95.88 87 LEU A O 1
ATOM 672 N N . ILE A 1 88 ? -6.204 5.750 10.994 1.00 97.31 88 ILE A N 1
ATOM 673 C CA . ILE A 1 88 ? -7.622 5.951 10.723 1.00 97.31 88 ILE A CA 1
ATOM 674 C C . ILE A 1 88 ? -8.018 7.380 11.110 1.00 97.31 88 ILE A C 1
ATOM 676 O O . ILE A 1 88 ? -8.609 8.069 10.283 1.00 97.31 88 ILE A O 1
ATOM 680 N N . VAL A 1 89 ? -7.623 7.866 12.293 1.00 97.50 89 VAL A N 1
ATOM 681 C CA . VAL A 1 89 ? -7.824 9.272 12.704 1.00 97.50 89 VAL A CA 1
ATOM 682 C C . VAL A 1 89 ? -7.178 10.243 11.709 1.00 97.50 89 VAL A C 1
ATOM 684 O O . VAL A 1 89 ? -7.787 11.232 11.324 1.00 97.50 89 VAL A O 1
ATOM 687 N N . GLY A 1 90 ? -5.968 9.944 11.231 1.00 95.62 90 GLY A N 1
ATOM 688 C CA . GLY A 1 90 ? -5.253 10.760 10.244 1.00 95.62 90 GLY A CA 1
ATOM 689 C C . GLY A 1 90 ? -5.735 10.617 8.793 1.00 95.62 90 GLY A C 1
ATOM 690 O O . GLY A 1 90 ? -5.054 11.105 7.891 1.00 95.62 90 GLY A O 1
ATOM 691 N N . HIS A 1 91 ? -6.846 9.914 8.539 1.00 94.69 91 HIS A N 1
ATOM 692 C CA . HIS A 1 91 ? -7.374 9.624 7.196 1.00 94.69 91 HIS A CA 1
ATOM 693 C C . HIS A 1 91 ? -6.358 8.951 6.247 1.00 94.69 91 HIS A C 1
ATOM 695 O O . HIS A 1 91 ? -6.447 9.063 5.025 1.00 94.69 91 HIS A O 1
ATOM 701 N N . LYS A 1 92 ? -5.379 8.234 6.807 1.00 91.94 92 LYS A N 1
ATOM 702 C CA . LYS A 1 92 ? -4.384 7.429 6.080 1.00 91.94 92 LYS A CA 1
ATOM 703 C C . LYS A 1 92 ? -4.752 5.947 6.025 1.00 91.94 92 LYS A C 1
ATOM 705 O O . LYS A 1 92 ? -4.073 5.169 5.369 1.00 91.94 92 LYS A O 1
ATOM 710 N N . SER A 1 93 ? -5.822 5.544 6.707 1.00 93.75 93 SER A N 1
ATOM 711 C CA . SER A 1 93 ? -6.419 4.221 6.570 1.00 93.75 93 SER A CA 1
ATOM 712 C C . SER A 1 93 ? -7.931 4.273 6.775 1.00 93.75 93 SER A C 1
ATOM 714 O O . SER A 1 93 ? -8.469 5.243 7.305 1.00 93.75 93 SER A O 1
ATOM 716 N N . TRP A 1 94 ? -8.617 3.219 6.342 1.00 92.75 94 TRP A N 1
ATOM 717 C CA . TRP A 1 94 ? -10.075 3.098 6.399 1.00 92.75 94 TRP A CA 1
ATOM 718 C C . TRP A 1 94 ? -10.532 1.784 7.037 1.00 92.75 94 TRP A C 1
ATOM 720 O O . TRP A 1 94 ? -11.692 1.427 6.908 1.00 92.75 94 TRP A O 1
ATOM 730 N N . THR A 1 95 ? -9.655 1.011 7.681 1.00 94.31 95 THR A N 1
ATOM 731 C CA . THR A 1 95 ? -10.031 -0.289 8.260 1.00 94.31 95 THR A CA 1
ATOM 732 C C . THR A 1 95 ? -9.172 -0.641 9.467 1.00 94.31 95 THR A C 1
ATOM 734 O O . THR A 1 95 ? -7.988 -0.324 9.482 1.00 94.31 95 THR A O 1
ATOM 737 N N . CYS A 1 96 ? -9.742 -1.335 10.454 1.00 96.38 96 CYS A N 1
ATOM 738 C CA . CYS A 1 96 ? -8.973 -1.982 11.526 1.00 96.38 96 CYS A CA 1
ATOM 739 C C . CYS A 1 96 ? -8.580 -3.427 11.190 1.00 96.38 96 CYS A C 1
ATOM 741 O O . CYS A 1 96 ? -7.781 -4.019 11.904 1.00 96.38 96 CYS A O 1
ATOM 743 N N . ASN A 1 97 ? -9.091 -3.998 10.095 1.00 94.94 97 ASN A N 1
ATOM 744 C CA . ASN A 1 97 ? -8.638 -5.293 9.593 1.00 94.94 97 ASN A CA 1
ATOM 745 C C . ASN A 1 97 ? -7.555 -5.084 8.524 1.00 94.94 97 ASN A C 1
ATOM 747 O O . ASN A 1 97 ? -7.797 -5.256 7.329 1.00 94.94 97 ASN A O 1
ATOM 751 N N . SER A 1 98 ? -6.391 -4.588 8.945 1.00 94.44 98 SER A N 1
ATOM 752 C CA . SER A 1 98 ? -5.274 -4.226 8.066 1.00 94.44 98 SER A CA 1
ATOM 753 C C . SER A 1 98 ? -4.265 -5.368 7.933 1.00 94.44 98 SER A C 1
ATOM 755 O O . SER A 1 98 ? -3.788 -5.879 8.940 1.00 94.44 98 SER A O 1
ATOM 757 N N . SER A 1 99 ? -3.849 -5.704 6.710 1.00 95.62 99 SER A N 1
ATOM 758 C CA . SER A 1 99 ? -2.778 -6.687 6.449 1.00 95.62 99 SER A CA 1
ATOM 759 C C . SER A 1 99 ? -1.400 -6.250 6.964 1.00 95.62 99 SER A C 1
ATOM 761 O O . SER A 1 99 ? -0.491 -7.064 7.114 1.00 95.62 99 SER A O 1
ATOM 763 N N . HIS A 1 100 ? -1.223 -4.962 7.276 1.00 95.75 100 HIS A N 1
ATOM 764 C CA . HIS A 1 100 ? -0.031 -4.486 7.983 1.00 95.75 100 HIS A CA 1
ATOM 765 C C . HIS A 1 100 ? -0.006 -4.951 9.447 1.00 95.75 100 HIS A C 1
ATOM 767 O O . HIS A 1 100 ? 1.073 -5.127 10.009 1.00 95.75 100 HIS A O 1
ATOM 773 N N . MET A 1 101 ? -1.165 -5.222 10.060 1.00 94.56 101 MET A N 1
ATOM 774 C CA . MET A 1 101 ? -1.246 -5.708 11.446 1.00 94.56 101 MET A CA 1
ATOM 775 C C . MET A 1 101 ? -0.872 -7.184 11.602 1.00 94.56 101 MET A C 1
ATOM 777 O O . MET A 1 101 ? -0.481 -7.611 12.683 1.00 94.56 101 MET A O 1
ATOM 781 N N . THR A 1 102 ? -0.907 -7.944 10.508 1.00 93.56 102 THR A N 1
ATOM 782 C CA . THR A 1 102 ? -0.402 -9.325 10.416 1.00 93.56 102 THR A CA 1
ATOM 783 C C . THR A 1 102 ? 0.990 -9.388 9.782 1.00 93.56 102 THR A C 1
ATOM 785 O O . THR A 1 102 ? 1.459 -10.462 9.408 1.00 93.56 102 THR A O 1
ATOM 788 N N . ASN A 1 103 ? 1.646 -8.233 9.592 1.00 94.75 103 ASN A N 1
ATOM 789 C CA . ASN A 1 103 ? 2.936 -8.101 8.907 1.00 94.75 103 ASN A CA 1
ATOM 790 C C . ASN A 1 103 ? 2.978 -8.794 7.527 1.00 94.75 103 ASN A C 1
ATOM 792 O O . ASN A 1 103 ? 4.014 -9.305 7.104 1.00 94.75 103 ASN A O 1
ATOM 796 N N . SER A 1 104 ? 1.846 -8.810 6.826 1.00 96.44 104 SER A N 1
ATOM 797 C CA . SER A 1 104 ? 1.649 -9.549 5.575 1.00 96.44 104 SER A CA 1
ATOM 798 C C . SER A 1 104 ? 1.466 -8.635 4.363 1.00 96.44 104 SER A C 1
ATOM 800 O O . SER A 1 104 ? 1.061 -9.105 3.302 1.00 96.44 104 SER A O 1
ATOM 802 N N . ALA A 1 105 ? 1.760 -7.340 4.503 1.00 96.94 105 ALA A N 1
ATOM 803 C CA . ALA A 1 105 ? 1.667 -6.354 3.431 1.00 96.94 105 ALA 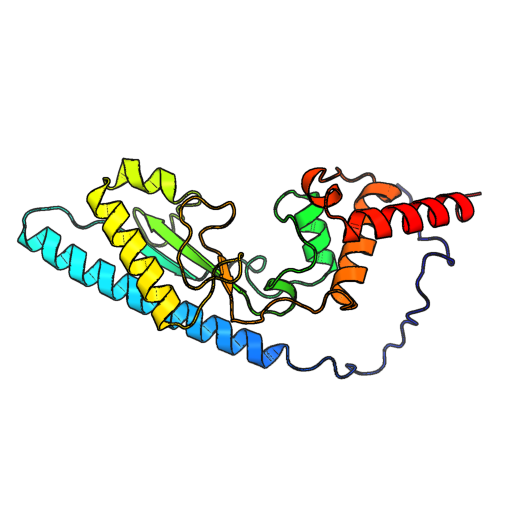A CA 1
ATOM 804 C C . ALA A 1 105 ? 2.882 -5.426 3.365 1.00 96.94 105 ALA A C 1
ATOM 806 O O . ALA A 1 105 ? 3.559 -5.188 4.370 1.00 96.94 105 ALA A O 1
ATOM 807 N N . ARG A 1 106 ? 3.146 -4.909 2.164 1.00 97.50 106 ARG A N 1
ATOM 808 C CA . ARG A 1 106 ? 4.164 -3.898 1.855 1.00 97.50 106 ARG A CA 1
ATOM 809 C C . ARG A 1 106 ? 3.635 -2.942 0.800 1.00 97.50 106 ARG A C 1
ATOM 811 O O . ARG A 1 106 ? 2.724 -3.276 0.051 1.00 97.50 106 ARG A O 1
ATOM 818 N N . HIS A 1 107 ? 4.266 -1.779 0.708 1.00 96.94 107 HIS A N 1
ATOM 819 C CA . HIS A 1 107 ? 4.063 -0.867 -0.410 1.00 96.94 107 HIS A CA 1
ATOM 820 C C . HIS A 1 107 ? 5.244 -0.959 -1.379 1.00 96.94 107 HIS A C 1
ATOM 822 O O . HIS A 1 107 ? 6.406 -0.916 -0.957 1.00 96.94 107 HIS A O 1
ATOM 828 N N . VAL A 1 108 ? 4.955 -1.090 -2.673 1.00 97.44 108 VAL A N 1
ATOM 829 C CA . VAL A 1 108 ? 5.957 -1.223 -3.742 1.00 97.44 108 VAL A CA 1
ATOM 830 C C . VAL A 1 108 ? 5.836 -0.030 -4.699 1.00 97.44 108 VAL A C 1
ATOM 832 O O . VAL A 1 108 ? 5.093 -0.042 -5.670 1.00 97.44 108 VAL A O 1
ATOM 835 N N . TYR A 1 109 ? 6.534 1.061 -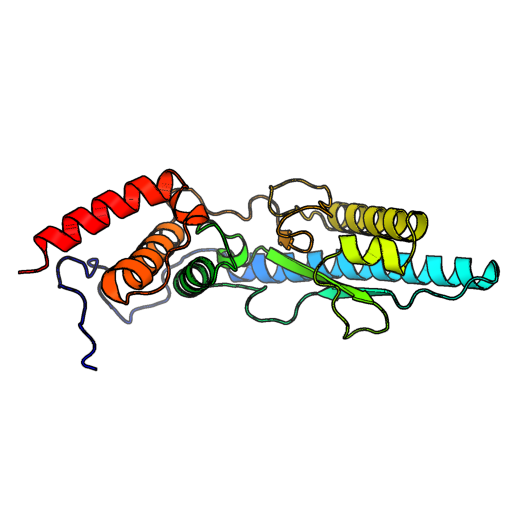4.419 1.00 97.12 109 TYR A N 1
ATOM 836 C CA . TYR A 1 109 ? 6.368 2.312 -5.156 1.00 97.12 109 TYR A CA 1
ATOM 837 C C . TYR A 1 109 ? 7.072 2.322 -6.512 1.00 97.12 109 TYR A C 1
ATOM 839 O O . TYR A 1 109 ? 8.153 1.758 -6.676 1.00 97.12 109 TYR A O 1
ATOM 847 N N . VAL A 1 110 ? 6.490 3.061 -7.457 1.00 97.00 110 VAL A N 1
ATOM 848 C CA . VAL A 1 110 ? 7.181 3.513 -8.670 1.00 97.00 110 VAL A CA 1
ATOM 849 C C . VAL A 1 110 ? 7.877 4.842 -8.381 1.00 97.00 110 VAL A C 1
ATOM 851 O O . VAL A 1 110 ? 7.314 5.725 -7.730 1.00 97.00 110 VAL A O 1
ATOM 854 N N . THR A 1 111 ? 9.088 5.009 -8.900 1.00 96.06 111 THR A N 1
ATOM 855 C CA . THR A 1 111 ? 9.823 6.272 -8.912 1.00 96.06 111 THR A CA 1
ATOM 856 C C . THR A 1 111 ? 10.043 6.739 -10.346 1.00 96.06 111 THR A C 1
ATOM 858 O O . THR A 1 111 ? 10.130 5.924 -11.265 1.00 96.06 111 THR A O 1
ATOM 861 N N . PHE A 1 112 ? 10.119 8.054 -10.550 1.00 94.62 112 PHE A N 1
ATOM 862 C CA . PHE A 1 112 ? 10.322 8.665 -11.864 1.00 94.62 112 PHE A CA 1
ATOM 863 C C . PHE A 1 112 ? 11.349 9.794 -11.782 1.00 94.62 112 PHE A C 1
ATOM 865 O O . PHE A 1 112 ? 11.288 10.610 -10.870 1.00 94.62 112 PHE A O 1
ATOM 872 N N . ASN A 1 113 ? 12.274 9.866 -12.742 1.00 90.25 113 ASN A N 1
ATOM 873 C CA . ASN A 1 113 ? 13.430 10.773 -12.715 1.00 90.25 113 ASN A CA 1
ATOM 874 C C . ASN A 1 113 ? 14.385 10.498 -11.543 1.00 90.25 113 ASN A C 1
ATOM 876 O O . ASN A 1 113 ? 14.867 11.420 -10.893 1.00 90.25 113 ASN A O 1
ATOM 880 N N . GLY A 1 114 ? 14.666 9.220 -11.284 1.00 78.62 114 GLY A N 1
ATOM 881 C CA . GLY A 1 114 ? 15.614 8.777 -10.256 1.00 78.62 114 GLY A CA 1
ATOM 882 C C . GLY A 1 114 ? 14.968 7.905 -9.181 1.00 78.62 114 GLY A C 1
ATOM 883 O O . GLY A 1 114 ? 13.746 7.820 -9.074 1.00 78.62 114 GLY A O 1
ATOM 884 N N . LYS A 1 115 ? 15.800 7.231 -8.376 1.00 79.25 115 LYS A N 1
ATOM 885 C CA . LYS A 1 115 ? 15.364 6.224 -7.385 1.00 79.25 115 LYS A CA 1
ATOM 886 C C . LYS A 1 115 ? 14.678 6.801 -6.138 1.00 79.25 115 LYS A C 1
ATOM 888 O O . LYS A 1 115 ? 14.129 6.032 -5.359 1.00 79.25 115 LYS A O 1
ATOM 893 N N . SER A 1 116 ? 14.705 8.119 -5.946 1.00 82.50 116 SER A N 1
ATOM 894 C CA . SER A 1 116 ? 14.162 8.777 -4.743 1.00 82.50 116 SER A CA 1
ATOM 895 C C . SER A 1 116 ? 12.840 9.512 -4.989 1.00 82.50 116 SER A C 1
ATOM 897 O O . SER A 1 116 ? 12.146 9.875 -4.044 1.00 82.50 116 SER A O 1
ATOM 899 N N . ASN A 1 117 ? 12.461 9.710 -6.252 1.00 90.75 117 ASN A N 1
ATOM 900 C CA . ASN A 1 117 ? 11.300 10.509 -6.637 1.00 90.75 117 ASN A CA 1
ATOM 901 C C . ASN A 1 117 ? 10.051 9.628 -6.756 1.00 90.75 117 ASN A C 1
ATOM 903 O O . ASN A 1 117 ? 9.652 9.244 -7.857 1.00 90.75 117 ASN A O 1
ATOM 907 N N . ILE A 1 118 ? 9.467 9.272 -5.607 1.00 93.88 118 ILE A N 1
ATOM 908 C CA . ILE A 1 118 ? 8.259 8.439 -5.519 1.00 93.88 118 ILE A CA 1
ATOM 909 C C . ILE A 1 118 ? 7.081 9.118 -6.226 1.00 93.88 118 ILE A C 1
ATOM 911 O O . ILE A 1 118 ? 6.761 10.285 -5.997 1.00 93.88 118 ILE A O 1
ATOM 915 N N . VAL A 1 119 ? 6.390 8.348 -7.060 1.00 93.62 119 VAL A N 1
ATOM 916 C CA . VAL A 1 119 ? 5.158 8.753 -7.730 1.00 93.62 119 VAL A CA 1
ATOM 917 C C . VAL A 1 119 ? 3.976 8.337 -6.859 1.00 93.62 119 VAL A C 1
ATOM 919 O O . VAL A 1 119 ? 3.491 7.222 -6.967 1.00 93.62 119 VAL A O 1
ATOM 922 N N . TRP A 1 120 ? 3.485 9.221 -5.991 1.00 88.94 120 TRP A N 1
ATOM 923 C CA . TRP A 1 120 ? 2.399 8.885 -5.052 1.00 88.94 120 TRP A CA 1
ATOM 924 C C . TRP A 1 120 ? 1.052 8.572 -5.715 1.00 88.94 120 TRP A C 1
ATOM 926 O O . TRP A 1 120 ? 0.271 7.792 -5.184 1.00 88.94 120 TRP A O 1
ATOM 936 N N . ASN A 1 121 ? 0.788 9.166 -6.878 1.00 88.75 121 ASN A N 1
ATOM 937 C CA . ASN A 1 121 ? -0.398 8.896 -7.682 1.00 88.75 121 ASN A CA 1
ATOM 938 C C . ASN A 1 121 ? 0.059 8.352 -9.036 1.00 88.75 121 ASN A C 1
ATOM 940 O O . ASN A 1 121 ? 0.597 9.111 -9.848 1.00 88.75 121 ASN A O 1
ATOM 944 N N . ILE A 1 122 ? -0.129 7.048 -9.250 1.00 90.75 122 ILE A N 1
ATOM 945 C CA . ILE A 1 122 ? 0.362 6.374 -10.452 1.00 90.75 122 ILE A CA 1
ATOM 946 C C . ILE A 1 122 ? -0.319 6.901 -11.720 1.00 90.75 122 ILE A C 1
ATOM 948 O O . ILE A 1 122 ? 0.350 7.043 -12.734 1.00 90.75 122 ILE A O 1
ATOM 952 N N . ASP A 1 123 ? -1.584 7.317 -11.666 1.00 88.44 123 ASP A N 1
ATOM 953 C CA . ASP A 1 123 ? -2.309 7.822 -12.841 1.00 88.44 123 ASP A CA 1
ATOM 954 C C . ASP A 1 123 ? -1.707 9.124 -13.374 1.00 88.44 123 ASP A C 1
ATOM 956 O O . ASP A 1 123 ? -1.655 9.348 -14.585 1.00 88.44 123 ASP A O 1
ATOM 960 N N . ARG A 1 124 ? -1.140 9.957 -12.488 1.00 88.38 124 ARG A N 1
ATOM 961 C CA . ARG A 1 124 ? -0.380 11.153 -12.896 1.00 88.38 124 ARG A CA 1
ATOM 962 C C . ARG A 1 124 ? 0.892 10.815 -13.669 1.00 88.38 124 ARG A C 1
ATOM 964 O O . ARG A 1 124 ? 1.471 11.701 -14.291 1.00 88.38 124 ARG A O 1
ATOM 971 N N . LEU A 1 125 ? 1.355 9.569 -13.629 1.00 92.44 125 LEU A N 1
ATOM 972 C CA . LEU A 1 125 ? 2.481 9.130 -14.440 1.00 92.44 125 LEU A CA 1
ATOM 973 C C . LEU A 1 125 ? 2.093 9.026 -15.914 1.00 92.44 125 LEU A C 1
ATOM 975 O O . LEU A 1 125 ? 2.927 9.322 -16.762 1.00 92.44 125 LEU A O 1
ATOM 979 N N . LYS A 1 126 ? 0.834 8.686 -16.225 1.00 95.00 126 LYS A N 1
ATOM 980 C CA . LYS A 1 126 ? 0.352 8.521 -17.603 1.00 95.00 126 LYS A CA 1
ATOM 981 C C . LYS A 1 126 ? 0.588 9.768 -18.453 1.00 95.00 126 LYS A C 1
ATOM 983 O O . LYS A 1 126 ? 1.080 9.649 -19.569 1.00 95.00 126 LYS A O 1
ATOM 988 N N . SER A 1 127 ? 0.314 10.958 -17.919 1.00 92.31 127 SER A N 1
ATOM 989 C CA . SER A 1 127 ? 0.570 12.220 -18.630 1.00 92.31 127 SER A CA 1
ATOM 990 C C . SER A 1 127 ? 2.057 12.562 -18.767 1.00 92.31 127 SER A C 1
ATOM 992 O O . SER A 1 127 ? 2.417 13.346 -19.634 1.00 92.31 127 SER A O 1
ATOM 994 N N . ARG A 1 128 ? 2.929 11.979 -17.934 1.00 92.50 128 ARG A N 1
ATOM 995 C CA . ARG A 1 128 ? 4.380 12.231 -17.944 1.00 92.50 128 ARG A CA 1
ATOM 996 C C . ARG A 1 128 ? 5.146 11.305 -18.877 1.00 92.50 128 ARG A C 1
ATOM 998 O O . ARG A 1 128 ? 6.168 11.716 -19.411 1.00 92.50 128 ARG A O 1
ATOM 1005 N N . ILE A 1 129 ? 4.700 10.055 -19.012 1.00 93.88 129 ILE A N 1
ATOM 1006 C CA . ILE A 1 129 ? 5.399 9.045 -19.820 1.00 93.88 129 ILE A CA 1
ATOM 1007 C C . ILE A 1 129 ? 4.653 8.668 -21.099 1.00 93.88 129 ILE A C 1
ATOM 1009 O O . ILE A 1 129 ? 5.273 8.096 -21.980 1.00 93.88 129 ILE A O 1
ATOM 1013 N N . GLY A 1 130 ? 3.370 9.013 -21.228 1.00 95.12 130 GLY A N 1
ATOM 1014 C CA . GLY A 1 130 ? 2.529 8.621 -22.359 1.00 95.12 130 GLY A CA 1
ATOM 1015 C C . GLY A 1 130 ? 1.688 7.373 -22.073 1.00 95.12 130 GLY A C 1
ATOM 1016 O O . GLY A 1 130 ? 1.982 6.574 -21.181 1.00 95.12 130 GLY A O 1
ATOM 1017 N N . SER A 1 131 ? 0.596 7.209 -22.827 1.00 95.81 131 SER A N 1
ATOM 1018 C CA . SER A 1 131 ? -0.373 6.120 -22.621 1.00 95.81 131 SER A CA 1
ATOM 1019 C C . SER A 1 131 ? 0.216 4.729 -22.861 1.00 95.81 131 SER A C 1
ATOM 1021 O O . SER A 1 131 ? -0.091 3.811 -22.103 1.00 95.81 131 SER A O 1
ATOM 1023 N N . ASN A 1 132 ? 1.067 4.571 -23.878 1.00 94.94 132 ASN A N 1
ATOM 1024 C CA . ASN A 1 132 ? 1.648 3.276 -24.243 1.00 94.94 132 ASN A CA 1
ATOM 1025 C C . ASN A 1 132 ? 2.677 2.826 -23.200 1.00 94.94 132 ASN A C 1
ATOM 1027 O O . ASN A 1 132 ? 2.647 1.697 -22.712 1.00 94.94 132 ASN A O 1
ATOM 1031 N N . GLU A 1 133 ? 3.546 3.748 -22.803 1.00 95.06 133 GLU A N 1
ATOM 1032 C CA . GLU A 1 133 ? 4.532 3.604 -21.740 1.00 95.06 133 GLU A CA 1
ATOM 1033 C C . GLU A 1 133 ? 3.870 3.249 -20.403 1.00 95.06 133 GLU A C 1
ATOM 1035 O O . GLU A 1 133 ? 4.322 2.353 -19.686 1.00 95.06 133 GLU A O 1
ATOM 1040 N N . PHE A 1 134 ? 2.768 3.926 -20.082 1.00 96.62 134 PHE A N 1
ATOM 1041 C CA . PHE A 1 134 ? 1.979 3.649 -18.891 1.00 96.62 134 PHE A CA 1
ATOM 1042 C C . PHE A 1 134 ? 1.333 2.262 -18.937 1.00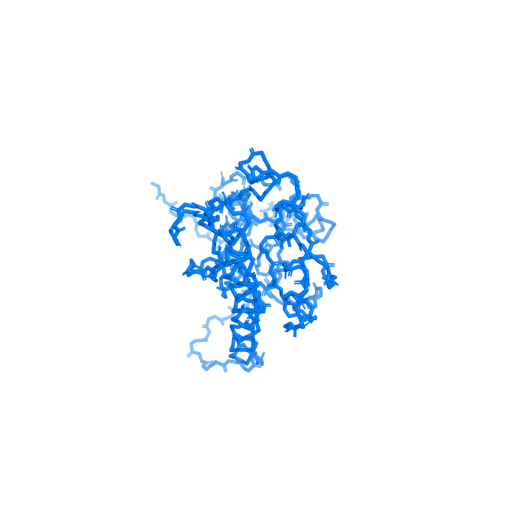 96.62 134 PHE A C 1
ATOM 1044 O O . PHE A 1 134 ? 1.464 1.503 -17.979 1.00 96.62 134 PHE A O 1
ATOM 1051 N N . ALA A 1 135 ? 0.699 1.889 -20.052 1.00 96.44 135 ALA A N 1
ATOM 1052 C CA . ALA A 1 135 ? 0.097 0.567 -20.223 1.00 96.44 135 ALA A CA 1
ATOM 1053 C C . ALA A 1 135 ? 1.133 -0.563 -20.091 1.00 96.44 135 ALA A C 1
ATOM 1055 O O . ALA A 1 135 ? 0.871 -1.581 -19.440 1.00 96.44 135 ALA A O 1
ATOM 1056 N N . PHE A 1 136 ? 2.337 -0.364 -20.636 1.00 96.12 136 PHE A N 1
ATOM 1057 C CA . PHE A 1 136 ? 3.456 -1.286 -20.462 1.00 96.12 136 PHE A CA 1
ATOM 1058 C C . PHE A 1 136 ? 3.862 -1.423 -18.987 1.00 96.12 136 PHE A C 1
ATOM 1060 O O . PHE A 1 136 ? 3.995 -2.542 -18.487 1.00 96.12 136 PHE A O 1
ATOM 1067 N N . LEU A 1 137 ? 4.002 -0.306 -18.264 1.00 96.88 137 LEU A N 1
ATOM 1068 C CA . LEU A 1 137 ? 4.319 -0.320 -16.834 1.00 96.88 137 LEU A CA 1
ATOM 1069 C C . LEU A 1 137 ? 3.247 -1.055 -16.017 1.00 96.88 137 LEU A C 1
ATOM 1071 O O . LEU A 1 137 ? 3.594 -1.903 -15.197 1.00 96.88 137 LEU A O 1
ATOM 1075 N N . ILE A 1 138 ? 1.962 -0.775 -16.257 1.00 96.81 138 ILE A N 1
ATOM 1076 C CA . ILE A 1 138 ? 0.840 -1.444 -15.577 1.00 96.81 138 ILE A CA 1
ATOM 1077 C C . ILE A 1 138 ? 0.883 -2.954 -15.830 1.00 96.81 138 ILE A C 1
ATOM 1079 O O . ILE A 1 138 ? 0.716 -3.742 -14.898 1.00 96.81 138 ILE A O 1
ATOM 1083 N N . SER A 1 139 ? 1.185 -3.361 -17.064 1.00 97.12 139 SER A N 1
ATOM 1084 C CA . SER A 1 139 ? 1.319 -4.773 -17.435 1.00 97.12 139 SER A CA 1
ATOM 1085 C C . SER A 1 139 ? 2.487 -5.448 -16.710 1.00 97.12 139 SER A C 1
ATOM 1087 O O . SER A 1 139 ? 2.317 -6.531 -16.150 1.00 97.12 139 SER A O 1
ATOM 1089 N N . LEU A 1 140 ? 3.663 -4.805 -16.649 1.00 97.62 140 LEU A N 1
ATOM 1090 C CA . LEU A 1 140 ? 4.800 -5.302 -15.863 1.00 97.62 140 LEU A CA 1
ATOM 1091 C C . LEU A 1 140 ? 4.445 -5.456 -14.387 1.00 97.62 140 LEU A C 1
ATOM 1093 O O . LEU A 1 140 ? 4.830 -6.444 -13.765 1.00 97.62 140 LEU A O 1
ATOM 1097 N N . TYR A 1 141 ? 3.713 -4.493 -13.838 1.00 97.38 141 TYR A N 1
ATOM 1098 C CA . TYR A 1 141 ? 3.327 -4.483 -12.437 1.00 97.38 141 TYR A CA 1
ATOM 1099 C C . TYR A 1 141 ? 2.372 -5.641 -12.112 1.00 97.38 141 TYR A C 1
ATOM 1101 O O . TYR A 1 141 ? 2.626 -6.407 -11.181 1.00 97.38 141 TYR A O 1
ATOM 1109 N N . ALA A 1 142 ? 1.338 -5.843 -12.935 1.00 97.06 142 ALA A N 1
ATOM 1110 C CA . ALA A 1 142 ? 0.415 -6.970 -12.813 1.00 97.06 142 ALA A CA 1
ATOM 1111 C C . ALA A 1 142 ? 1.132 -8.328 -12.950 1.00 97.06 142 ALA A C 1
ATOM 1113 O O . ALA A 1 142 ? 0.925 -9.226 -12.132 1.00 97.06 142 ALA A O 1
ATOM 1114 N N . MET A 1 143 ? 2.029 -8.470 -13.934 1.00 97.94 143 MET A N 1
ATOM 1115 C CA . MET A 1 143 ? 2.842 -9.681 -14.098 1.00 97.94 143 MET A CA 1
ATOM 1116 C C . MET A 1 143 ? 3.773 -9.917 -12.904 1.00 97.94 143 MET A C 1
ATOM 1118 O O . MET A 1 143 ? 3.890 -11.047 -12.434 1.00 97.94 143 MET A O 1
ATOM 1122 N N . GLY A 1 144 ? 4.408 -8.860 -12.390 1.00 98.06 144 GLY A N 1
ATOM 1123 C CA . GLY A 1 144 ? 5.279 -8.919 -11.219 1.00 98.06 144 GLY A CA 1
ATOM 1124 C C . GLY A 1 144 ? 4.534 -9.380 -9.968 1.00 98.06 144 GLY A C 1
ATOM 1125 O O . GLY A 1 144 ? 5.016 -10.280 -9.281 1.00 98.06 144 GLY A O 1
ATOM 1126 N N . MET A 1 145 ? 3.342 -8.828 -9.713 1.00 98.06 145 MET A N 1
ATOM 1127 C CA . MET A 1 145 ? 2.468 -9.267 -8.619 1.00 98.06 145 MET A CA 1
ATOM 1128 C C . MET A 1 145 ? 2.097 -10.744 -8.759 1.00 98.06 145 MET A C 1
ATOM 1130 O O . MET A 1 145 ? 2.305 -11.521 -7.826 1.00 98.06 145 MET A O 1
ATOM 1134 N N . ASN A 1 146 ? 1.607 -11.156 -9.933 1.00 97.38 146 ASN A N 1
ATOM 1135 C CA . ASN A 1 146 ? 1.174 -12.534 -10.147 1.00 97.38 146 ASN A CA 1
ATOM 1136 C C . ASN A 1 146 ? 2.338 -13.530 -10.011 1.00 97.38 146 ASN A C 1
ATOM 1138 O O . ASN A 1 146 ? 2.203 -14.549 -9.334 1.00 97.38 146 ASN A O 1
ATOM 1142 N N . ARG A 1 147 ? 3.505 -13.204 -10.583 1.00 97.19 147 ARG A N 1
ATOM 1143 C CA . ARG A 1 147 ? 4.724 -14.020 -10.485 1.00 97.19 147 ARG A CA 1
ATOM 1144 C C . ARG A 1 147 ? 5.213 -14.161 -9.045 1.00 97.19 147 ARG A C 1
ATOM 1146 O O . ARG A 1 147 ? 5.700 -15.224 -8.672 1.00 97.19 147 ARG A O 1
ATOM 1153 N N . ALA A 1 148 ? 5.098 -13.106 -8.244 1.00 97.88 148 ALA A N 1
ATOM 1154 C CA . ALA A 1 148 ? 5.469 -13.133 -6.834 1.00 97.88 148 ALA A CA 1
ATOM 1155 C C . ALA A 1 148 ? 4.407 -13.790 -5.933 1.00 97.88 148 ALA A C 1
ATOM 1157 O O . ALA A 1 148 ? 4.670 -14.000 -4.750 1.00 97.88 148 ALA A O 1
ATOM 1158 N N . GLY A 1 149 ? 3.227 -14.127 -6.468 1.00 97.25 149 GLY A N 1
ATOM 1159 C CA . GLY A 1 149 ? 2.111 -14.676 -5.695 1.00 97.25 149 GLY A CA 1
ATOM 1160 C C . GLY A 1 149 ? 1.458 -13.654 -4.760 1.00 97.25 149 GLY A C 1
ATOM 1161 O O . GLY A 1 149 ? 0.968 -14.038 -3.698 1.00 97.25 149 GLY A O 1
ATOM 1162 N N . LEU A 1 150 ? 1.485 -12.373 -5.135 1.00 98.00 150 LEU A N 1
ATOM 1163 C CA . LEU A 1 150 ? 0.965 -11.255 -4.348 1.00 98.00 150 LEU A CA 1
ATOM 1164 C C . LEU A 1 150 ? -0.440 -10.840 -4.784 1.00 98.00 150 LEU A C 1
ATOM 1166 O O . LEU A 1 150 ? -0.837 -11.004 -5.939 1.00 98.00 150 LEU A O 1
ATOM 1170 N N . TYR A 1 151 ? -1.170 -10.267 -3.834 1.00 97.56 151 TYR A N 1
ATOM 1171 C CA . TYR A 1 151 ? -2.536 -9.787 -3.981 1.00 97.56 151 TYR A CA 1
ATOM 1172 C C . TYR A 1 151 ? -2.581 -8.273 -3.749 1.00 97.56 151 TYR A C 1
ATOM 1174 O O . TYR A 1 151 ? -1.737 -7.717 -3.050 1.00 97.56 151 TYR A O 1
ATOM 1182 N N . ASN A 1 152 ? -3.551 -7.591 -4.352 1.00 96.12 152 ASN A N 1
ATOM 1183 C CA . ASN A 1 152 ? -3.863 -6.197 -4.036 1.00 96.12 152 ASN A CA 1
ATOM 1184 C C . ASN A 1 152 ? -4.674 -6.100 -2.730 1.00 96.12 152 ASN A C 1
ATOM 1186 O O . ASN A 1 152 ? -5.142 -7.108 -2.206 1.00 96.12 152 ASN A O 1
ATOM 1190 N N . PHE A 1 153 ? -4.929 -4.883 -2.243 1.00 92.00 153 PHE A N 1
ATOM 1191 C CA . PHE A 1 153 ? -5.688 -4.660 -1.001 1.00 92.00 153 PHE A CA 1
ATOM 1192 C C . PHE A 1 153 ? -7.146 -5.173 -1.022 1.00 92.00 153 PHE A C 1
ATOM 1194 O O . PHE A 1 153 ? -7.779 -5.246 0.032 1.00 92.00 153 PHE A O 1
ATOM 1201 N N . LYS A 1 154 ? -7.708 -5.484 -2.202 1.00 93.06 154 LYS A N 1
ATOM 1202 C CA . LYS A 1 154 ? -9.035 -6.108 -2.355 1.00 93.06 154 LYS A CA 1
ATOM 1203 C C . LYS A 1 154 ? -8.974 -7.639 -2.312 1.00 93.06 154 LYS A C 1
ATOM 1205 O O . LYS A 1 154 ? -10.001 -8.281 -2.512 1.00 93.06 154 LYS A O 1
ATOM 1210 N N . GLY A 1 155 ? -7.801 -8.235 -2.102 1.00 91.75 155 GLY A N 1
ATOM 1211 C CA . GLY A 1 155 ? -7.633 -9.683 -2.115 1.00 91.75 155 GLY A CA 1
ATOM 1212 C C . GLY A 1 155 ? -7.736 -10.287 -3.518 1.00 91.75 155 GLY A C 1
ATOM 1213 O O . GLY A 1 155 ? -8.206 -11.410 -3.664 1.00 91.75 155 GLY A O 1
ATOM 1214 N N . SER A 1 156 ? -7.286 -9.586 -4.568 1.00 92.56 156 SER A N 1
ATOM 1215 C CA . SER A 1 156 ? -7.225 -10.124 -5.943 1.00 92.56 156 SER A CA 1
ATOM 1216 C C . SER A 1 156 ? -5.812 -10.078 -6.541 1.00 92.56 156 SER A C 1
ATOM 1218 O O . SER A 1 156 ? -5.004 -9.234 -6.165 1.00 92.56 156 SER A O 1
ATOM 1220 N N . ARG A 1 157 ? -5.516 -10.950 -7.517 1.00 87.75 157 ARG A N 1
ATOM 1221 C CA . ARG A 1 157 ? -4.177 -11.108 -8.142 1.00 87.75 157 ARG A CA 1
ATOM 1222 C C . ARG A 1 157 ? -3.822 -10.052 -9.206 1.00 87.75 157 ARG A C 1
ATOM 1224 O O . ARG A 1 157 ? -2.781 -10.155 -9.846 1.00 87.75 157 ARG A O 1
ATOM 1231 N N . GLY A 1 158 ? -4.683 -9.058 -9.426 1.00 87.25 158 GLY A N 1
ATOM 1232 C CA . GLY A 1 158 ? -4.483 -7.999 -10.421 1.00 87.25 158 GLY A CA 1
ATOM 1233 C C . GLY A 1 158 ? -3.955 -6.703 -9.811 1.00 87.25 158 GLY A C 1
ATOM 1234 O O . GLY A 1 158 ? -4.284 -6.368 -8.674 1.00 87.25 158 GLY A O 1
ATOM 1235 N N . PHE A 1 159 ? -3.187 -5.936 -10.582 1.00 94.06 159 PHE A N 1
ATOM 1236 C CA . PHE A 1 159 ? -2.834 -4.573 -10.195 1.00 94.06 159 PHE A CA 1
ATOM 1237 C C . PHE A 1 159 ? -4.022 -3.623 -10.414 1.00 94.06 159 PHE A C 1
ATOM 1239 O O . PHE A 1 159 ? -4.713 -3.717 -11.428 1.00 94.06 159 PHE A O 1
ATOM 1246 N N . LEU A 1 160 ? -4.266 -2.713 -9.466 1.00 93.25 160 LEU A N 1
ATOM 1247 C CA . LEU A 1 160 ? -5.366 -1.743 -9.516 1.00 93.25 160 LEU A CA 1
ATOM 1248 C C . LEU A 1 160 ? -4.806 -0.309 -9.535 1.00 93.25 160 LEU A C 1
ATOM 1250 O O . LEU A 1 160 ? -4.766 0.322 -8.472 1.00 93.25 160 LEU A O 1
ATOM 1254 N N . PRO A 1 161 ? -4.390 0.217 -10.707 1.00 92.12 161 PRO A N 1
ATOM 1255 C CA . PRO A 1 161 ? -3.759 1.538 -10.807 1.00 92.12 161 PRO A CA 1
ATOM 1256 C C . PRO A 1 161 ? -4.647 2.662 -10.257 1.00 92.12 161 PRO A C 1
ATOM 1258 O O . PRO A 1 161 ? -4.174 3.510 -9.510 1.00 92.12 161 PRO A O 1
ATOM 1261 N N . ASN A 1 162 ? -5.953 2.584 -10.520 1.00 90.81 162 ASN A N 1
ATOM 1262 C CA . ASN A 1 162 ? -6.916 3.640 -10.191 1.00 90.81 162 ASN A CA 1
ATOM 1263 C C . ASN A 1 162 ? -7.562 3.444 -8.804 1.00 90.81 162 ASN A C 1
ATOM 1265 O O . ASN A 1 162 ? -8.708 3.839 -8.575 1.00 90.81 162 ASN A O 1
ATOM 1269 N N . SER A 1 163 ? -6.905 2.722 -7.894 1.00 90.62 163 SER A N 1
ATOM 1270 C CA . SER A 1 163 ? -7.456 2.451 -6.564 1.00 90.62 163 SER A CA 1
ATOM 1271 C C . SER A 1 163 ? -6.986 3.457 -5.514 1.00 90.62 163 SER A C 1
ATOM 1273 O O . SER A 1 163 ? -6.066 4.233 -5.746 1.00 90.62 163 SER A O 1
ATOM 1275 N N . LYS A 1 164 ? -7.612 3.436 -4.328 1.00 85.75 164 LYS A N 1
ATOM 1276 C CA . LYS A 1 164 ? -7.191 4.272 -3.190 1.00 85.75 164 LYS A CA 1
ATOM 1277 C C . LYS A 1 164 ? -5.797 3.908 -2.663 1.00 85.75 164 LYS A C 1
ATOM 1279 O O . LYS A 1 164 ? -5.222 4.699 -1.924 1.00 85.75 164 LYS A O 1
ATOM 1284 N N . ASP A 1 165 ? -5.289 2.728 -3.020 1.00 89.75 165 ASP A N 1
ATOM 1285 C CA . ASP A 1 165 ? -4.012 2.211 -2.541 1.00 89.75 165 ASP A CA 1
ATOM 1286 C C . ASP A 1 165 ? -3.362 1.294 -3.590 1.00 89.75 165 ASP A C 1
ATOM 1288 O O . ASP A 1 165 ? -3.346 0.067 -3.451 1.00 89.75 165 ASP A O 1
ATOM 1292 N N . PRO A 1 166 ? -2.900 1.876 -4.713 1.00 93.56 166 PRO A N 1
ATOM 1293 C CA . PRO A 1 166 ? -2.447 1.096 -5.857 1.00 93.56 166 PRO A CA 1
ATOM 1294 C C . PRO A 1 166 ? -1.180 0.309 -5.531 1.00 93.56 166 PRO A C 1
ATOM 1296 O O . PRO A 1 166 ? -1.028 -0.816 -5.990 1.00 93.56 166 PRO A O 1
ATOM 1299 N N . TYR A 1 167 ? -0.287 0.869 -4.715 1.00 96.56 167 TYR A N 1
ATOM 1300 C CA . TYR A 1 167 ? 1.019 0.277 -4.421 1.00 96.56 167 TYR A CA 1
ATOM 1301 C C . TYR A 1 167 ? 1.003 -0.765 -3.301 1.00 96.56 167 TYR A C 1
ATOM 1303 O O . TYR A 1 167 ? 2.044 -1.375 -3.043 1.00 96.56 167 TYR A O 1
ATOM 1311 N N . HIS A 1 168 ? -0.140 -0.972 -2.642 1.00 96.62 168 HIS A N 1
ATOM 1312 C CA . HIS A 1 168 ? -0.302 -1.998 -1.619 1.00 96.62 168 HIS A CA 1
ATOM 1313 C C . HIS A 1 168 ? -0.290 -3.391 -2.236 1.00 96.62 168 HIS A C 1
ATOM 1315 O O . HIS A 1 168 ? -1.113 -3.733 -3.091 1.00 96.62 168 HIS A O 1
ATOM 1321 N N . VAL A 1 169 ? 0.611 -4.224 -1.726 1.00 98.00 169 VAL A N 1
ATOM 1322 C CA . VAL A 1 169 ? 0.681 -5.648 -2.036 1.00 98.00 169 VAL A CA 1
ATOM 1323 C C . VAL A 1 169 ? 0.662 -6.463 -0.753 1.00 98.00 169 VAL A C 1
ATOM 1325 O O . VAL A 1 169 ? 1.281 -6.097 0.246 1.00 98.00 169 VAL A O 1
ATOM 1328 N N . GLU A 1 170 ? -0.038 -7.590 -0.780 1.00 97.44 170 GLU A N 1
ATOM 1329 C CA . GLU A 1 170 ? -0.211 -8.458 0.377 1.00 97.44 170 GLU A CA 1
ATOM 1330 C C . GLU A 1 170 ? -0.092 -9.942 0.035 1.00 97.44 170 GLU A C 1
ATOM 1332 O O . GLU A 1 170 ? -0.275 -10.367 -1.109 1.00 97.44 170 GLU A O 1
ATOM 1337 N N . LEU A 1 171 ? 0.218 -10.739 1.058 1.00 97.12 171 LEU A N 1
ATOM 1338 C CA . LEU A 1 171 ? 0.103 -12.190 0.991 1.00 97.12 171 LEU A CA 1
ATOM 1339 C C . LEU A 1 171 ? -1.375 -12.594 0.817 1.00 97.12 171 LEU A C 1
ATOM 1341 O O . LEU A 1 171 ? -2.268 -11.882 1.296 1.00 97.12 171 LEU A O 1
ATOM 1345 N N . PRO A 1 172 ? -1.661 -13.756 0.201 1.00 94.75 172 PRO A N 1
ATOM 1346 C CA . PRO A 1 172 ? -2.989 -14.356 0.299 1.00 94.75 172 PRO A CA 1
ATOM 1347 C C . PRO A 1 172 ? -3.366 -14.578 1.769 1.00 94.75 172 PRO A C 1
ATOM 1349 O O . PRO A 1 172 ? -2.495 -14.882 2.583 1.00 94.75 172 PRO A O 1
ATOM 1352 N N . GLN A 1 173 ? -4.659 -14.446 2.090 1.00 89.38 173 GLN A N 1
ATOM 1353 C CA . GLN A 1 173 ? -5.193 -14.654 3.448 1.00 89.38 173 GLN A CA 1
ATOM 1354 C C . GLN A 1 173 ? -4.493 -13.788 4.519 1.00 89.38 173 GLN A C 1
ATOM 1356 O O . GLN A 1 173 ? -4.322 -14.191 5.661 1.00 89.38 173 GLN A O 1
ATOM 1361 N N . SER A 1 174 ? -4.075 -12.576 4.148 1.00 93.00 174 SER A N 1
ATOM 1362 C CA . SER A 1 174 ? -3.339 -11.648 5.021 1.00 93.00 174 SER A CA 1
ATOM 1363 C C . SER A 1 174 ? -4.211 -10.899 6.034 1.00 93.00 174 SER A C 1
ATOM 1365 O O . SER A 1 174 ? -3.685 -10.201 6.904 1.00 93.00 174 SER A O 1
ATOM 1367 N N . ARG A 1 175 ? -5.536 -11.017 5.927 1.00 91.44 175 ARG A N 1
ATOM 1368 C CA . ARG A 1 175 ? -6.498 -10.370 6.823 1.00 91.44 175 ARG A CA 1
ATOM 1369 C C . ARG A 1 175 ? -6.734 -11.231 8.058 1.00 91.44 175 ARG A C 1
ATOM 1371 O O . ARG A 1 175 ? -6.691 -12.452 7.989 1.00 91.44 175 ARG A O 1
ATOM 1378 N N . MET A 1 176 ? -7.010 -10.569 9.173 1.00 93.25 176 MET A N 1
ATOM 1379 C CA . MET A 1 176 ? -7.382 -11.232 10.418 1.00 93.25 176 MET A CA 1
ATOM 1380 C C . MET A 1 176 ? -8.837 -11.697 10.355 1.00 93.25 176 MET A C 1
ATOM 1382 O O . MET A 1 176 ? -9.666 -11.106 9.647 1.00 93.25 176 MET A O 1
ATOM 1386 N N . GLU A 1 177 ? -9.155 -12.711 11.153 1.00 93.06 177 GLU A N 1
ATOM 1387 C CA . GLU A 1 177 ? -10.534 -13.108 11.419 1.00 93.06 177 GLU A CA 1
ATOM 1388 C C . GLU A 1 177 ? -11.337 -11.944 12.010 1.00 93.06 177 GLU A C 1
ATOM 1390 O O . GLU A 1 177 ? -10.808 -11.093 12.723 1.00 93.06 177 GLU A O 1
ATOM 1395 N N . LYS A 1 178 ? -12.646 -11.890 11.740 1.00 89.88 178 LYS A N 1
ATOM 1396 C CA . LYS A 1 178 ? -13.486 -10.741 12.144 1.00 89.88 178 LYS A CA 1
ATOM 1397 C C . LYS A 1 178 ? -13.505 -10.494 13.658 1.00 89.88 178 LYS A C 1
ATOM 1399 O O . LYS A 1 178 ? -13.721 -9.358 14.069 1.00 89.88 178 LYS A O 1
ATOM 1404 N N . ALA A 1 179 ? -13.318 -11.546 14.452 1.00 90.50 179 ALA A N 1
ATOM 1405 C CA . ALA A 1 179 ? -13.306 -11.501 15.912 1.00 90.50 179 ALA A CA 1
ATOM 1406 C C . ALA A 1 179 ? -11.894 -11.349 16.509 1.00 90.50 179 ALA A C 1
ATOM 1408 O O . ALA A 1 179 ? -11.737 -11.458 17.723 1.00 90.50 179 ALA A O 1
ATOM 1409 N N . ASP A 1 180 ? -10.867 -11.115 15.684 1.00 94.25 180 ASP A N 1
ATOM 1410 C CA . ASP A 1 180 ? -9.491 -11.014 16.164 1.00 94.25 180 ASP A CA 1
ATOM 1411 C C . ASP A 1 180 ? -9.343 -9.884 17.209 1.00 94.25 180 ASP A C 1
ATOM 1413 O O . ASP A 1 180 ? -9.772 -8.744 16.963 1.00 94.25 180 ASP A O 1
ATOM 1417 N N . PRO A 1 181 ? -8.724 -10.155 18.375 1.00 94.38 181 PRO A N 1
ATOM 1418 C CA . PRO A 1 181 ? -8.539 -9.161 19.428 1.00 94.38 181 PRO A CA 1
ATOM 1419 C C . PRO A 1 181 ? -7.827 -7.883 18.970 1.00 94.38 181 PRO A C 1
ATOM 1421 O O . PRO A 1 181 ? -8.083 -6.812 19.522 1.00 94.38 181 PRO A O 1
ATOM 1424 N N . GLN A 1 182 ? -6.952 -7.945 17.963 1.00 95.25 182 GLN A N 1
ATOM 1425 C CA . GLN A 1 182 ? -6.281 -6.760 17.436 1.00 95.25 182 GLN A CA 1
ATOM 1426 C C . GLN A 1 182 ? -7.247 -5.805 16.725 1.00 95.25 182 GLN A C 1
ATOM 1428 O O . GLN A 1 182 ? -7.080 -4.588 16.837 1.00 95.25 182 GLN A O 1
ATOM 1433 N N . ILE A 1 183 ? -8.280 -6.321 16.048 1.00 96.56 183 ILE A N 1
ATOM 1434 C CA . ILE A 1 183 ? -9.326 -5.484 15.440 1.00 96.56 183 ILE A CA 1
ATOM 1435 C C . ILE A 1 183 ? -10.072 -4.732 16.543 1.00 96.56 183 ILE A C 1
ATOM 1437 O O . ILE A 1 183 ? -10.226 -3.512 16.464 1.00 96.56 183 ILE A O 1
ATOM 1441 N N . THR A 1 184 ? -10.471 -5.440 17.600 1.00 96.06 184 THR A N 1
ATOM 1442 C CA . THR A 1 184 ? -11.170 -4.850 18.751 1.00 96.06 184 THR A CA 1
ATOM 1443 C C . THR A 1 184 ? -10.312 -3.800 19.455 1.00 96.06 184 THR A C 1
ATOM 1445 O O . THR A 1 184 ? -10.801 -2.714 19.759 1.00 96.06 184 THR A O 1
ATOM 1448 N N . ARG A 1 185 ? -9.010 -4.056 19.640 1.00 97.31 185 ARG A N 1
ATOM 1449 C CA . ARG A 1 185 ? -8.066 -3.068 20.197 1.00 97.31 185 ARG A CA 1
ATOM 1450 C C . ARG A 1 185 ? -7.949 -1.819 19.325 1.00 97.31 185 ARG A C 1
ATOM 1452 O O . ARG A 1 185 ? -7.903 -0.714 19.852 1.00 97.31 185 ARG A O 1
ATOM 1459 N N . CYS A 1 186 ? -7.933 -1.978 18.003 1.00 98.19 186 CYS A N 1
ATOM 1460 C CA . CYS A 1 186 ? -7.910 -0.850 17.072 1.00 98.19 186 CYS A CA 1
ATOM 1461 C C . CYS A 1 186 ? -9.207 -0.029 17.154 1.00 98.19 186 CYS A C 1
ATOM 1463 O O . CYS A 1 186 ? -9.152 1.199 17.200 1.00 98.19 186 CYS A O 1
ATOM 1465 N N . PHE A 1 187 ? -10.369 -0.688 17.245 1.00 98.31 187 PHE A N 1
ATOM 1466 C CA . PHE A 1 187 ? -11.651 -0.014 17.469 1.00 98.31 187 PHE A CA 1
ATOM 1467 C C . PHE A 1 187 ? -11.675 0.766 18.783 1.00 98.31 187 PHE A C 1
ATOM 1469 O O . PHE A 1 187 ? -12.055 1.937 18.779 1.00 98.31 187 PHE A O 1
ATOM 1476 N N . ALA A 1 188 ? -11.236 0.147 19.879 1.00 97.69 188 ALA A N 1
ATOM 1477 C CA . ALA A 1 188 ? -11.180 0.782 21.190 1.00 97.69 188 ALA A CA 1
ATOM 1478 C C . ALA A 1 188 ? -10.256 2.006 21.191 1.00 97.69 188 ALA A C 1
ATOM 1480 O O . ALA A 1 188 ? -10.658 3.068 21.663 1.00 97.69 188 ALA A O 1
ATOM 1481 N N . GLU A 1 189 ? -9.061 1.899 20.603 1.00 98.25 189 GLU A N 1
ATOM 1482 C CA . GLU A 1 189 ? -8.131 3.030 20.539 1.00 98.25 189 GLU A CA 1
ATOM 1483 C C . GLU A 1 189 ? -8.666 4.165 19.659 1.00 98.25 189 GLU A C 1
ATOM 1485 O O . GLU A 1 189 ? -8.585 5.329 20.043 1.00 98.25 189 GLU A O 1
ATOM 1490 N N . TYR A 1 190 ? -9.280 3.863 18.511 1.00 98.50 190 TYR A N 1
ATOM 1491 C CA . TYR A 1 190 ? -9.917 4.893 17.685 1.00 98.50 190 TYR A CA 1
ATOM 1492 C C . TYR A 1 190 ? -11.067 5.592 18.436 1.00 98.50 190 TYR A C 1
ATOM 1494 O O . TYR A 1 190 ? -11.199 6.819 18.386 1.00 98.50 190 TYR A O 1
ATOM 1502 N N . ALA A 1 191 ? -11.895 4.833 19.159 1.00 98.06 191 ALA A N 1
ATOM 1503 C CA . ALA A 1 191 ? -12.988 5.384 19.953 1.00 98.06 191 ALA A CA 1
ATOM 1504 C C . ALA A 1 191 ? -12.465 6.273 21.092 1.00 98.06 191 ALA A C 1
ATOM 1506 O O . ALA A 1 191 ? -12.955 7.386 21.268 1.00 98.06 191 ALA A O 1
ATOM 1507 N N . ARG A 1 192 ? -11.413 5.838 21.797 1.00 97.75 192 ARG A N 1
ATOM 1508 C CA . ARG A 1 192 ? -10.712 6.628 22.819 1.00 97.75 192 ARG A CA 1
ATOM 1509 C C . ARG A 1 192 ? -10.191 7.946 22.236 1.00 97.75 192 ARG A C 1
ATOM 1511 O O . ARG A 1 192 ? -10.537 9.013 22.737 1.00 97.75 192 ARG A O 1
ATOM 1518 N N . LEU A 1 193 ? -9.438 7.880 21.135 1.00 98.06 193 LEU A N 1
ATOM 1519 C CA . LEU A 1 193 ? -8.869 9.056 20.468 1.00 98.06 193 LEU A CA 1
ATOM 1520 C C . LEU A 1 193 ? -9.949 10.066 20.049 1.00 98.06 193 LEU A C 1
ATOM 1522 O O . LEU A 1 193 ? -9.761 11.267 20.205 1.00 98.06 193 LEU A O 1
ATOM 1526 N N . THR A 1 194 ? -11.084 9.607 19.520 1.00 97.81 194 THR A N 1
ATOM 1527 C CA . THR A 1 194 ? -12.103 10.515 18.962 1.00 97.81 194 THR A CA 1
ATOM 1528 C C . THR A 1 194 ? -13.163 10.975 19.960 1.00 97.81 194 THR A C 1
ATOM 1530 O O . THR A 1 194 ? -13.691 12.071 19.806 1.00 97.81 194 THR A O 1
ATOM 1533 N N . ARG A 1 195 ? -13.508 10.165 20.968 1.00 96.56 195 ARG A N 1
ATOM 1534 C CA . ARG A 1 195 ? -14.562 10.489 21.949 1.00 96.56 195 ARG A CA 1
ATOM 1535 C C . ARG A 1 195 ? -14.037 11.061 23.251 1.00 96.56 195 ARG A C 1
ATOM 1537 O O . ARG A 1 195 ? -14.757 11.810 23.897 1.00 96.56 195 ARG A O 1
ATOM 1544 N N . ILE A 1 196 ? -12.813 10.707 23.627 1.00 95.31 196 ILE A N 1
ATOM 1545 C CA . ILE A 1 196 ? -12.213 11.128 24.895 1.00 95.31 196 ILE A CA 1
ATOM 1546 C C . ILE A 1 196 ? -11.147 12.191 24.632 1.00 95.31 196 ILE A C 1
ATOM 1548 O O . ILE A 1 196 ? -11.202 13.263 25.225 1.00 95.31 196 ILE A O 1
ATOM 1552 N N . ASP A 1 197 ? -10.232 11.950 23.687 1.00 96.62 197 ASP A N 1
ATOM 1553 C CA . ASP A 1 197 ? -9.129 12.887 23.410 1.00 96.62 197 ASP A CA 1
ATOM 1554 C C . ASP A 1 197 ? -9.501 14.007 22.419 1.00 96.62 197 ASP A C 1
ATOM 1556 O O . ASP A 1 197 ? -8.655 14.833 22.067 1.00 96.62 197 ASP A O 1
ATOM 1560 N N . GLY A 1 198 ? -10.738 14.020 21.912 1.00 96.19 198 GLY A N 1
ATOM 1561 C CA . GLY A 1 198 ? -11.235 15.055 21.001 1.00 96.19 198 GLY A CA 1
ATOM 1562 C C . GLY A 1 198 ? -10.569 15.079 19.619 1.00 96.19 198 GLY A C 1
ATOM 1563 O O . GLY A 1 198 ? -10.587 16.111 18.949 1.00 96.19 198 GLY A O 1
ATOM 1564 N N . LYS A 1 199 ? -9.956 13.976 19.166 1.00 97.69 199 LYS A N 1
ATOM 1565 C CA . LYS A 1 199 ? -9.398 13.890 17.807 1.00 97.69 199 LYS A CA 1
ATOM 1566 C C . LYS A 1 199 ? -10.498 13.844 16.745 1.00 97.69 199 LYS A C 1
ATOM 1568 O O . LYS A 1 199 ? -11.601 13.353 16.978 1.00 97.69 199 LYS A O 1
ATOM 1573 N N . THR A 1 200 ? -10.156 14.310 15.545 1.00 96.44 200 THR A N 1
ATOM 1574 C CA . THR A 1 200 ? -11.051 14.323 14.384 1.00 96.44 200 THR A CA 1
ATOM 1575 C C . THR A 1 200 ? -11.577 12.927 14.053 1.00 96.44 200 THR A C 1
ATOM 1577 O 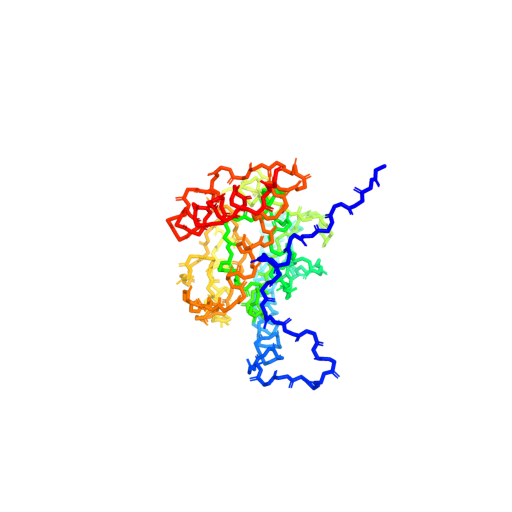O . THR A 1 200 ? -10.843 11.937 14.075 1.00 96.44 200 THR A O 1
ATOM 1580 N N . ARG A 1 201 ? -12.868 12.862 13.717 1.00 96.75 201 ARG A N 1
ATOM 1581 C CA . ARG A 1 201 ? -13.550 11.634 13.303 1.00 96.75 201 ARG A CA 1
ATOM 1582 C C . ARG A 1 201 ? -13.318 11.358 11.821 1.00 96.75 201 ARG A C 1
ATOM 1584 O O . ARG A 1 201 ? -13.435 12.252 10.987 1.00 96.75 201 ARG A O 1
ATOM 1591 N N . ASN A 1 202 ? -13.098 10.093 11.486 1.00 97.38 202 ASN A N 1
ATOM 1592 C CA . ASN A 1 202 ? -13.061 9.603 10.117 1.00 97.38 202 ASN A CA 1
ATOM 1593 C C . ASN A 1 202 ? -14.429 9.024 9.732 1.00 97.38 202 ASN A C 1
ATOM 1595 O O . ASN A 1 202 ? -14.714 7.850 9.964 1.00 97.38 202 ASN A O 1
ATOM 1599 N N . THR A 1 203 ? -15.281 9.854 9.131 1.00 95.44 203 THR A N 1
ATOM 1600 C CA . THR A 1 203 ? -16.662 9.494 8.764 1.00 95.44 203 THR A CA 1
ATOM 1601 C C . THR A 1 203 ? -16.751 8.281 7.839 1.00 95.44 203 THR A C 1
ATOM 1603 O O . THR A 1 203 ? -17.684 7.491 7.964 1.00 95.44 203 THR A O 1
ATOM 1606 N N . GLU A 1 204 ? -15.778 8.081 6.948 1.00 94.25 204 GLU A N 1
ATOM 1607 C CA . GLU A 1 204 ? -15.737 6.912 6.063 1.00 94.25 204 GLU A CA 1
ATOM 1608 C C . GLU A 1 204 ? -15.479 5.620 6.838 1.00 94.25 204 GLU A C 1
ATOM 1610 O O . GLU A 1 204 ? -16.144 4.611 6.606 1.00 94.25 204 GLU A O 1
ATOM 1615 N N . PHE A 1 205 ? -14.558 5.652 7.801 1.00 96.69 205 PHE A N 1
ATOM 1616 C CA . PHE A 1 205 ? -14.330 4.522 8.695 1.00 96.69 205 PHE A CA 1
ATOM 1617 C C . PHE A 1 205 ? -15.552 4.244 9.579 1.00 96.69 205 PHE A C 1
ATOM 1619 O O . PHE A 1 205 ? -15.955 3.092 9.746 1.00 96.69 205 PHE A O 1
ATOM 1626 N N . GLU A 1 206 ? -16.196 5.293 10.092 1.00 96.94 206 GLU A N 1
ATOM 1627 C CA . GLU A 1 206 ? -17.362 5.146 10.961 1.00 96.94 206 GLU A CA 1
ATOM 1628 C C . GLU A 1 206 ? -18.601 4.581 10.247 1.00 96.94 206 GLU A C 1
ATOM 1630 O O . GLU A 1 206 ? -19.524 4.120 10.912 1.00 96.94 206 GLU A O 1
ATOM 1635 N N . LYS A 1 207 ? -18.625 4.525 8.907 1.00 95.56 207 LYS A N 1
ATOM 1636 C CA . LYS A 1 207 ? -19.684 3.838 8.142 1.00 95.56 207 LYS A CA 1
ATOM 1637 C C . LYS A 1 207 ? -19.593 2.309 8.223 1.00 95.56 207 LYS A C 1
ATOM 1639 O O . LYS A 1 207 ? -20.573 1.626 7.919 1.00 95.56 207 LYS A O 1
ATOM 1644 N N . ILE A 1 208 ? -18.457 1.746 8.642 1.00 94.06 208 ILE A N 1
ATOM 1645 C CA . ILE A 1 208 ? -18.247 0.293 8.692 1.00 94.06 208 ILE A CA 1
ATOM 1646 C C . ILE A 1 208 ? -19.172 -0.340 9.732 1.00 94.06 208 ILE A C 1
ATOM 1648 O O . ILE A 1 208 ? -19.081 -0.043 10.920 1.00 94.06 208 ILE A O 1
ATOM 1652 N N . ARG A 1 209 ? -20.020 -1.284 9.301 1.00 94.12 209 ARG A N 1
ATOM 1653 C CA . ARG A 1 209 ? -21.037 -1.941 10.147 1.00 94.12 209 ARG A CA 1
ATOM 1654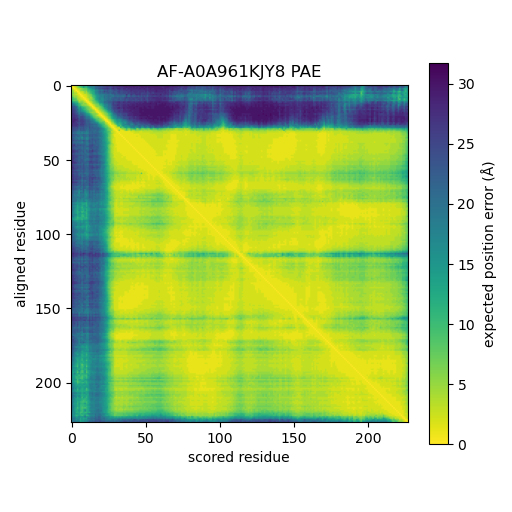 C C . ARG A 1 209 ? -20.482 -2.480 11.470 1.00 94.12 209 ARG A C 1
ATOM 1656 O O . ARG A 1 209 ? -21.102 -2.277 12.509 1.00 94.12 209 ARG A O 1
ATOM 1663 N N . ALA A 1 210 ? -19.332 -3.154 11.434 1.00 93.06 210 ALA A N 1
ATOM 1664 C CA . ALA A 1 210 ? -18.707 -3.709 12.635 1.00 93.06 210 ALA A CA 1
ATOM 1665 C C . ALA A 1 210 ? -18.309 -2.612 13.636 1.00 93.06 210 ALA A C 1
ATOM 1667 O O . ALA A 1 210 ? -18.614 -2.724 14.821 1.00 93.06 210 ALA A O 1
ATOM 1668 N N . PHE A 1 211 ? -17.706 -1.523 13.148 1.00 96.25 211 PHE A N 1
ATOM 1669 C CA . PHE A 1 211 ? -17.353 -0.389 13.994 1.00 96.25 211 PHE A CA 1
ATOM 1670 C C . PHE A 1 211 ? -18.595 0.349 14.509 1.00 96.25 211 PHE A C 1
ATOM 1672 O O . PHE A 1 211 ? -18.646 0.694 15.682 1.00 96.25 211 PHE A O 1
ATOM 1679 N N . ARG A 1 212 ? -19.632 0.526 13.676 1.00 95.62 212 ARG A N 1
ATOM 1680 C CA . ARG A 1 212 ? -20.909 1.136 14.093 1.00 95.62 212 ARG A CA 1
ATOM 1681 C C . ARG A 1 212 ? -21.538 0.415 15.279 1.00 95.62 212 ARG A C 1
ATOM 1683 O O . ARG A 1 212 ? -22.028 1.072 16.186 1.00 95.62 212 ARG A O 1
ATOM 1690 N N . LYS A 1 213 ? -21.516 -0.921 15.278 1.00 94.31 213 LYS A N 1
ATOM 1691 C CA . LYS A 1 213 ? -21.993 -1.702 16.424 1.00 94.31 213 LYS A CA 1
ATOM 1692 C C . LYS A 1 213 ? -21.124 -1.438 17.657 1.00 94.31 213 LYS A C 1
ATOM 1694 O O . LYS A 1 213 ? -21.647 -1.094 18.706 1.00 94.31 213 LYS A O 1
ATOM 1699 N N . PHE A 1 214 ? -19.804 -1.535 17.499 1.00 96.06 214 PHE A N 1
ATOM 1700 C CA . PHE A 1 214 ? -18.853 -1.316 18.588 1.00 96.06 214 PHE A CA 1
ATOM 1701 C C . PHE A 1 214 ? -18.989 0.071 19.239 1.00 96.06 214 PHE A C 1
ATOM 1703 O O . PHE A 1 214 ? -18.999 0.178 20.462 1.00 96.06 214 PHE A O 1
ATOM 1710 N N . ILE A 1 215 ? -19.086 1.137 18.437 1.00 96.25 215 ILE A N 1
ATOM 1711 C CA . ILE A 1 215 ? -19.060 2.510 18.952 1.00 96.25 215 ILE A CA 1
ATOM 1712 C C . ILE A 1 215 ? -20.323 2.859 19.743 1.00 96.25 215 ILE A C 1
ATOM 1714 O O . ILE A 1 215 ? -20.218 3.580 20.727 1.00 96.25 215 ILE A O 1
ATOM 1718 N N . VAL A 1 216 ? -21.483 2.300 19.379 1.00 95.31 216 VAL A N 1
ATOM 1719 C CA . VAL A 1 216 ? -22.729 2.460 20.148 1.00 95.31 216 VAL A CA 1
ATOM 1720 C C . VAL A 1 216 ? -22.573 1.864 21.547 1.00 95.31 216 VAL A C 1
ATOM 1722 O O . VAL A 1 216 ? -22.847 2.541 22.538 1.00 95.31 216 VAL A O 1
ATOM 1725 N N . ASP A 1 217 ? -22.055 0.635 21.639 1.00 93.75 217 ASP A N 1
ATOM 1726 C CA . ASP A 1 217 ? -21.825 -0.038 22.923 1.00 93.75 217 ASP A CA 1
ATOM 1727 C C . ASP A 1 217 ? -20.777 0.698 23.776 1.00 93.75 217 ASP A C 1
ATOM 1729 O O . ASP A 1 217 ? -20.881 0.749 25.004 1.00 93.75 217 ASP A O 1
ATOM 1733 N N . PHE A 1 218 ? -19.750 1.261 23.137 1.00 94.19 218 PHE A N 1
ATOM 1734 C CA . PHE A 1 218 ? -18.707 2.042 23.801 1.00 94.19 218 PHE A CA 1
ATOM 1735 C C . PHE A 1 218 ? -19.242 3.376 24.344 1.00 94.19 218 PHE A C 1
ATOM 1737 O O . PHE A 1 218 ? -18.990 3.717 25.499 1.00 94.19 218 PHE A O 1
ATOM 1744 N N . GLU A 1 219 ? -20.012 4.119 23.546 1.00 93.94 219 GLU A N 1
ATOM 1745 C CA . GLU A 1 219 ? -20.613 5.395 23.949 1.00 93.94 219 GLU A CA 1
ATOM 1746 C C . GLU A 1 219 ? -21.650 5.212 25.067 1.00 93.94 219 GLU A C 1
ATOM 1748 O O . GLU A 1 219 ? -21.695 6.023 25.992 1.00 93.94 219 GLU A O 1
ATOM 1753 N N . ALA A 1 220 ? -22.439 4.132 25.037 1.00 93.50 220 ALA A N 1
ATOM 1754 C CA . ALA A 1 220 ? -23.355 3.791 26.126 1.00 93.50 220 ALA A CA 1
ATOM 1755 C C . ALA A 1 220 ? -22.601 3.586 27.451 1.00 93.50 220 ALA A C 1
ATOM 1757 O O . ALA A 1 220 ? -22.973 4.171 28.468 1.00 93.50 220 ALA A O 1
ATOM 1758 N N . ARG A 1 221 ? -21.487 2.840 27.424 1.00 91.38 221 ARG A N 1
ATOM 1759 C CA . ARG A 1 221 ? -20.633 2.633 28.605 1.00 91.38 221 ARG A CA 1
ATOM 1760 C C . ARG A 1 221 ? -19.957 3.912 29.081 1.00 91.38 221 ARG A C 1
ATOM 1762 O O . ARG A 1 221 ? -19.791 4.094 30.284 1.00 91.38 221 ARG A O 1
ATOM 1769 N N . LEU A 1 222 ? -19.560 4.799 28.170 1.00 89.94 222 LEU A N 1
ATOM 1770 C CA . LEU A 1 222 ? -18.996 6.097 28.543 1.00 89.94 222 LEU A CA 1
ATOM 1771 C C . LEU A 1 222 ? -20.007 6.940 29.321 1.00 89.94 222 LEU A C 1
ATOM 1773 O O . LEU A 1 222 ? -19.647 7.488 30.358 1.00 89.94 222 LEU A O 1
ATO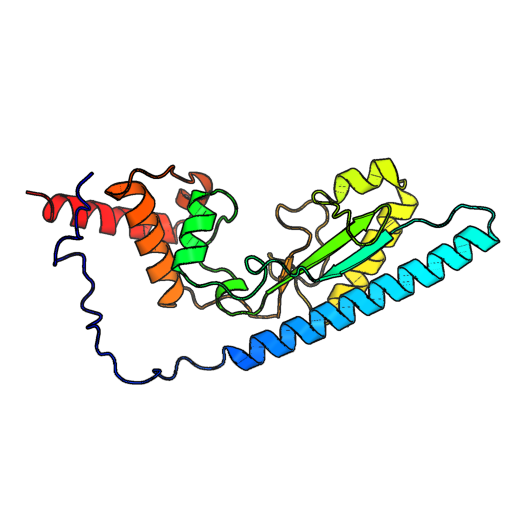M 1777 N N . LYS A 1 223 ? -21.266 6.994 28.869 1.00 89.38 223 LYS A N 1
ATOM 1778 C CA . LYS A 1 223 ? -22.335 7.742 29.550 1.00 89.38 223 LYS A CA 1
ATOM 1779 C C . LYS A 1 223 ? -22.598 7.230 30.963 1.00 89.38 223 LYS A C 1
ATOM 1781 O O . LYS A 1 223 ? -22.788 8.031 31.860 1.00 89.38 223 LYS A O 1
ATOM 1786 N N . THR A 1 224 ? -22.565 5.915 31.174 1.00 87.94 224 THR A N 1
ATOM 1787 C CA . THR A 1 224 ? -22.749 5.325 32.512 1.00 87.94 224 THR A CA 1
ATOM 1788 C C . THR A 1 224 ? -21.522 5.462 33.416 1.00 87.94 224 THR A C 1
ATOM 1790 O O . THR A 1 224 ? -21.627 5.242 34.615 1.00 87.94 224 THR A O 1
ATOM 1793 N N . SER A 1 225 ? -20.346 5.756 32.850 1.00 77.75 225 SER A N 1
ATOM 1794 C CA . SER A 1 225 ? -19.070 5.816 33.582 1.00 77.75 225 SER A CA 1
ATOM 1795 C C . SER A 1 225 ? -18.615 7.237 33.915 1.00 77.75 225 SER A C 1
ATOM 1797 O O . SER A 1 225 ? -17.617 7.396 34.618 1.00 77.75 225 SER A O 1
ATOM 1799 N N . MET A 1 226 ? -19.277 8.257 33.368 1.00 64.12 226 MET A N 1
ATOM 1800 C CA . MET A 1 226 ? -18.991 9.660 33.657 1.00 64.12 226 MET A CA 1
ATOM 1801 C C . MET A 1 226 ? -20.050 10.175 34.643 1.00 64.12 226 MET A C 1
ATOM 1803 O O . MET A 1 226 ? -21.215 10.223 34.250 1.00 64.12 226 MET A O 1
ATOM 1807 N N . PRO A 1 227 ? -19.676 10.476 35.902 1.00 53.69 227 PRO A N 1
ATOM 1808 C CA . PRO A 1 227 ? -20.569 11.110 36.870 1.00 53.69 227 PRO A CA 1
ATOM 1809 C C . PRO A 1 227 ? -20.942 12.539 36.463 1.00 53.69 227 PRO A C 1
ATOM 1811 O O . PRO A 1 227 ? -20.145 13.177 35.730 1.00 53.69 227 PRO A O 1
#

Secondary structure (DSSP, 8-state):
----PPPTTTS-S-----------TTHHHHHHHHHHHHHHHHHHHHHHHHHHHHHHHHTTPPPP-EEEEE---GGGS---HHHHHHHHHTTS-S-SS-TTTTT-EEEEEEEESSTT-B-SSTHHHHHHH-HHHHHHHHHHHHHHHHHHT-B-TTS-SS--TTSSSTTEEE-TT-SPPTT-HHHHHHHHHHHHHHHTS-PPP-HHHHT-HHHHHHHHHHHHHHHHH--

Foldseek 3Di:
DDDDDDFPLLPPPPDPDPDDDDPPDDLVPLQVLLVVLLVQLQVQLQVLLVVVQVVCVVVVHHRWQKGKAWDPPPVQFADALLVLLVCLLVVNDQALQDLSPSRFKTFIFMAGPHDPRTDPQLVVVCVVQHVVRSVSSLVSNLVSQVVSQWDAPVQHSHQDNPDPRRRMIGHHPSTDDPPDVRRVSSLSSNLCCCVPVVGHHNVSNCVDPSSVVVNVVVVVVVVVRDD

Solvent-accessible surface area (backbone atoms only — not comparable to full-atom values): 12689 Å² total; per-residue (Å²): 137,81,85,82,74,80,52,74,92,73,51,67,91,72,72,89,64,99,66,76,88,73,88,74,79,66,56,69,61,33,36,58,50,38,54,52,28,53,47,52,17,32,53,48,32,41,51,52,52,52,57,47,30,56,50,31,49,75,73,75,35,82,62,71,50,63,40,53,43,72,61,81,53,66,84,45,30,59,42,54,36,59,58,47,19,53,29,27,50,68,69,74,42,68,62,60,71,40,28,28,60,48,21,14,28,40,34,51,42,45,16,50,80,40,90,81,38,66,49,90,54,61,68,68,45,29,82,74,64,35,67,67,56,36,52,52,51,52,49,37,49,24,50,17,31,46,75,38,60,28,18,27,85,86,73,39,58,56,68,45,68,92,48,101,56,45,43,39,36,25,43,76,86,29,56,67,63,94,82,37,66,55,37,54,46,10,50,51,43,36,47,45,41,37,74,70,69,66,40,64,78,40,67,76,40,57,66,37,67,71,53,45,54,52,49,52,58,50,52,55,51,50,60,77,64,54,132

Sequence (227 aa):
MTGRSLPASLRDRGTERSGRPGSGGTMPIAGAKIDRQAKLMADFINKGITAWNKRRERDGKPALKLWVIISKNPIDRARHATDQAKLIVGHKSWTCNSSHMTNSARHVYVTFNGKSNIVWNIDRLKSRIGSNEFAFLISLYAMGMNRAGLYNFKGSRGFLPNSKDPYHVELPQSRMEKADPQITRCFAEYARLTRIDGKTRNTEFEKIRAFRKFIVDFEARLKTSMP

Radius of gyration: 21.46 Å; Cα contacts (8 Å, |Δi|>4): 300; chains: 1; bounding box: 41×38×68 Å